Protein AF-A0AAW6QBZ3-F1 (afdb_monomer)

Organism: NCBI:txid67857

Nearest PDB structures (foldseek):
  4exr-assembly1_A-2  TM=5.411E-01  e=1.091E-09  Clostridioides difficile 630
  3cfi-assembly2_D  TM=6.235E-01  e=1.951E+00  Vibrio vulnificus
  6e8a-assembly1_A-3  TM=6.210E-01  e=1.649E+00  Salmonella enterica subsp. enterica serovar Typhimurium
  6e8a-assembly2_B-2  TM=5.620E-01  e=2.064E+00  Salmonella enterica subsp. enterica serovar Typhimurium
  2ret-assembly1_G  TM=5.567E-01  e=3.231E+00  Vibrio vulnificus

Secondary structure (DSSP, 8-state):
------------------S---HHHHH-HHHHHHHHT-SS-HHHHHHHHHHHSSSEEEEEEEEEETTEEEEEEEEEEEETTEEEEEEEEEETTT--EEEEEEE----HHHHHGGG--S-HHHHHHHHHHHH-PEEEEEEEEEETTEEEEEEEEEETTEEEEEEEETTT--EEEEEE--

Sequence (178 aa):
MSKSKKVLSVLLASAVLLGGASAYASSHPEKQAAFEQAAISAGQAVQTATGKVAGKATEVDFKFKNGSSYYKVDVLRDNQGNAEKHEVVVDAKTGEVLADNIETQSHKKDKASAEAKVSLEQAIDIAMQKTGGKVNAADLEAKKGALRYEV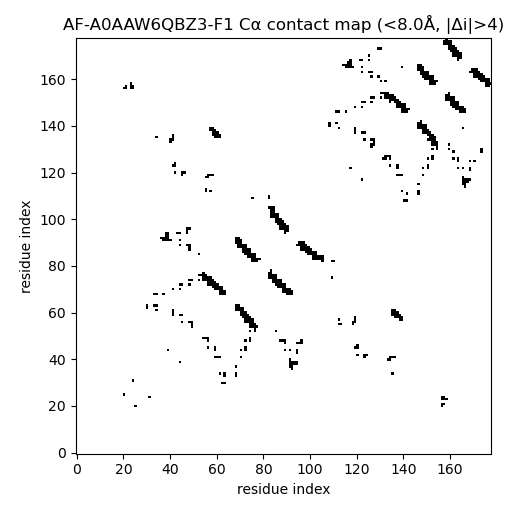ESIKDGKKYKTVVDAASGEVISSGVDY

Foldseek 3Di:
DDDDDDDDDDDDDDDDDDDDQDPLCVPCVLLVVVLVQQPDAQLLLLVLVCVVPVFAWFKWAWDDDPNFIWIWTWGWDDDPPQTWTWTWIAGRHPRDTPDTDIDRDDDPQSVCVVQFPAGQSLLLVLLCVVPVFGWRMKGWDQDPNFIWIWTWGDDPNWIKTWIAGRHPRDTPDIDTDD

Structure (mmCIF, N/CA/C/O backbone):
data_AF-A0AAW6QBZ3-F1
#
_entry.id   AF-A0AAW6QBZ3-F1
#
loop_
_atom_site.group_PDB
_atom_site.id
_atom_site.type_symbol
_atom_site.label_atom_id
_atom_site.label_alt_id
_atom_site.label_comp_id
_atom_site.label_asym_id
_atom_site.label_entity_id
_atom_site.label_seq_id
_atom_site.pdbx_PDB_ins_code
_atom_site.Cartn_x
_atom_site.Cartn_y
_atom_site.Cartn_z
_atom_site.occupancy
_atom_site.B_iso_or_equiv
_atom_site.auth_seq_id
_atom_site.auth_comp_id
_atom_site.auth_asym_id
_atom_site.auth_atom_id
_atom_site.pdbx_PDB_model_num
ATOM 1 N N . MET A 1 1 ? 0.595 32.059 50.978 1.00 37.50 1 MET A N 1
ATOM 2 C CA . MET A 1 1 ? -0.178 31.507 49.841 1.00 37.50 1 MET A CA 1
ATOM 3 C C . MET A 1 1 ? 0.455 30.192 49.416 1.00 37.50 1 MET A C 1
ATOM 5 O O . MET A 1 1 ? 1.543 30.209 48.868 1.00 37.50 1 MET A O 1
ATOM 9 N N . SER A 1 2 ? -0.191 29.066 49.715 1.00 31.94 2 SER A N 1
ATOM 10 C CA . SER A 1 2 ? 0.182 27.739 49.209 1.00 31.94 2 SER A CA 1
ATOM 11 C C . SER A 1 2 ? -1.019 27.226 48.422 1.00 31.94 2 SER A C 1
ATOM 13 O O . SER A 1 2 ? -2.113 27.145 48.979 1.00 31.94 2 SER A O 1
ATOM 15 N N . LYS A 1 3 ? -0.860 26.991 47.115 1.00 38.38 3 LYS A N 1
ATOM 16 C CA . LYS A 1 3 ? -1.918 26.417 46.275 1.00 38.38 3 LYS A CA 1
ATOM 17 C C . LYS A 1 3 ? -1.671 24.921 46.134 1.00 38.38 3 LYS A C 1
ATOM 19 O O . LYS A 1 3 ? -0.647 24.493 45.610 1.00 38.38 3 LYS A O 1
ATOM 24 N N . SER A 1 4 ? -2.628 24.145 46.622 1.00 34.38 4 SER A N 1
ATOM 25 C CA . SER A 1 4 ? -2.682 22.693 46.555 1.00 34.38 4 SER A CA 1
ATOM 26 C C . S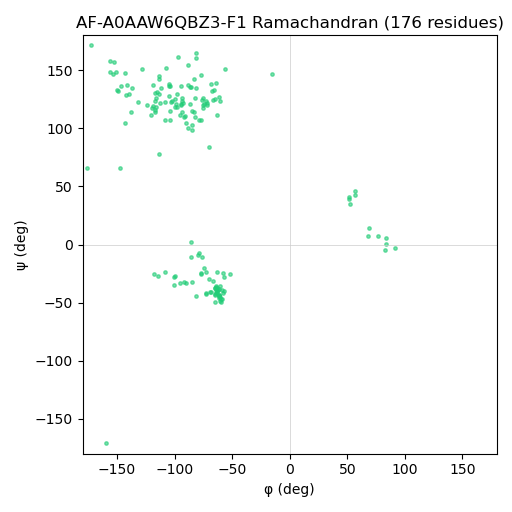ER A 1 4 ? -3.244 22.180 45.216 1.00 34.38 4 SER A C 1
ATOM 28 O O . SER A 1 4 ? -4.158 22.748 44.625 1.00 34.38 4 SER A O 1
ATOM 30 N N . LYS A 1 5 ? -2.616 21.076 44.794 1.00 40.94 5 LYS A N 1
ATOM 31 C CA . LYS A 1 5 ? -2.872 20.049 43.764 1.00 40.94 5 LYS A CA 1
ATOM 32 C C . LYS A 1 5 ? -4.275 19.937 43.140 1.00 40.94 5 LYS A C 1
ATOM 34 O O . LYS A 1 5 ? -5.277 19.932 43.847 1.00 40.94 5 LYS A O 1
ATOM 39 N N . LYS A 1 6 ? -4.297 19.559 41.852 1.00 33.91 6 LYS A N 1
ATOM 40 C CA . LYS A 1 6 ? -5.249 18.578 41.292 1.00 33.91 6 LYS A CA 1
ATOM 41 C C . LYS A 1 6 ? -4.500 17.640 40.338 1.00 33.91 6 LYS A C 1
ATOM 43 O O . LYS A 1 6 ? -3.987 18.084 39.320 1.00 33.91 6 LYS A O 1
ATOM 48 N N . VAL A 1 7 ? -4.404 16.363 40.706 1.00 39.38 7 VAL A N 1
ATOM 49 C CA . VAL A 1 7 ? -3.965 15.274 39.821 1.00 39.38 7 VAL A CA 1
ATOM 50 C C . VAL A 1 7 ? -5.244 14.677 39.244 1.00 39.38 7 VAL A C 1
ATOM 52 O O . VAL A 1 7 ? -6.122 14.282 40.010 1.00 39.38 7 VAL A O 1
ATOM 55 N N . LEU A 1 8 ? -5.390 14.694 37.921 1.00 35.28 8 LEU A N 1
ATOM 56 C CA . LEU A 1 8 ? -6.543 14.119 37.236 1.00 35.28 8 LEU A CA 1
ATOM 57 C C . LEU A 1 8 ? -6.243 12.639 36.966 1.00 35.28 8 LEU A C 1
ATOM 59 O O . LEU A 1 8 ? -5.494 12.307 36.053 1.00 35.28 8 LEU A O 1
ATOM 63 N N . SER A 1 9 ? -6.790 11.756 37.796 1.00 33.88 9 SER A N 1
ATOM 64 C CA . SER A 1 9 ? -6.774 10.313 37.555 1.00 33.88 9 SER A CA 1
ATOM 65 C C . SER A 1 9 ? -7.916 9.969 36.601 1.00 33.88 9 SER A C 1
ATOM 67 O O . SER A 1 9 ? -9.080 10.047 36.990 1.00 33.88 9 SER A O 1
ATOM 69 N N . VAL A 1 10 ? -7.606 9.597 35.359 1.00 41.19 10 VAL A N 1
ATOM 70 C CA . VAL A 1 10 ? -8.592 8.992 34.452 1.00 41.19 10 VAL A CA 1
ATOM 71 C C . VAL A 1 10 ? -8.537 7.481 34.654 1.00 41.19 10 VAL A C 1
ATOM 73 O O . VAL A 1 10 ? -7.599 6.818 34.225 1.00 41.19 10 VAL A O 1
ATOM 76 N N . LEU A 1 11 ? -9.537 6.946 35.352 1.00 39.41 11 LEU A N 1
ATOM 77 C CA . LEU A 1 11 ? -9.850 5.520 35.353 1.00 39.41 11 LEU A CA 1
ATOM 78 C C . LEU A 1 11 ? -10.609 5.214 34.056 1.00 39.41 11 LEU A C 1
ATOM 80 O O . LEU A 1 11 ? -11.773 5.586 33.928 1.00 39.41 11 LEU A O 1
ATOM 84 N N . LEU A 1 12 ? -9.968 4.546 33.099 1.00 44.38 12 LEU A N 1
ATOM 85 C CA . LEU A 1 12 ? -10.677 3.898 31.995 1.00 44.38 12 LEU A CA 1
ATOM 86 C C . LEU A 1 12 ? -11.117 2.511 32.466 1.00 44.38 12 LEU A C 1
ATOM 88 O O . LEU A 1 12 ? -10.330 1.569 32.497 1.00 44.38 12 LEU A O 1
ATOM 92 N N . ALA A 1 13 ? -12.380 2.409 32.871 1.00 44.25 13 ALA A N 1
ATOM 93 C CA . ALA A 1 13 ? -13.063 1.134 33.012 1.00 44.25 13 ALA A CA 1
ATOM 94 C C . ALA A 1 13 ? -13.752 0.817 31.679 1.00 44.25 13 ALA A C 1
ATOM 96 O O . ALA A 1 13 ? -14.735 1.463 31.326 1.00 44.25 13 ALA A O 1
ATOM 97 N N . SER A 1 14 ? -13.254 -0.188 30.962 1.00 39.66 14 SER A N 1
ATOM 98 C CA . SER A 1 14 ? -13.950 -0.769 29.812 1.00 39.66 14 SER A CA 1
ATOM 99 C C . SER A 1 14 ? -14.190 -2.243 30.102 1.00 39.66 14 SER A C 1
ATOM 101 O O . SER A 1 14 ? -13.250 -3.029 30.204 1.00 39.66 14 SER A O 1
ATOM 103 N N . ALA A 1 15 ? -15.458 -2.594 30.294 1.00 49.00 15 ALA A N 1
ATOM 104 C CA . ALA A 1 15 ? -15.914 -3.955 30.519 1.00 49.00 15 ALA A CA 1
ATOM 105 C C . ALA A 1 15 ? -15.648 -4.848 29.294 1.00 49.00 15 ALA A C 1
ATOM 107 O O . ALA A 1 15 ? -15.866 -4.444 28.153 1.00 49.00 15 ALA A O 1
ATOM 108 N N . VAL A 1 16 ? -15.211 -6.081 29.553 1.00 49.41 16 VAL A N 1
ATOM 109 C CA . VAL A 1 16 ? -15.092 -7.159 28.564 1.00 49.41 16 VAL A CA 1
ATOM 110 C C . VAL A 1 16 ? -16.489 -7.700 28.254 1.00 49.41 16 VAL A C 1
ATOM 112 O O . VAL A 1 16 ? -17.193 -8.126 29.168 1.00 49.41 16 VAL A O 1
ATOM 115 N N . LEU A 1 17 ? -16.871 -7.747 26.976 1.00 43.00 17 LEU A N 1
ATOM 116 C CA . LEU A 1 17 ? -17.981 -8.579 26.506 1.00 43.00 17 LEU A CA 1
ATOM 117 C C . LEU A 1 17 ? -17.438 -9.698 25.611 1.00 43.00 17 LEU A C 1
ATOM 119 O O . LEU A 1 17 ? -16.756 -9.464 24.616 1.00 43.00 17 LEU A O 1
ATOM 123 N N . LEU A 1 18 ? -17.726 -10.929 26.035 1.00 48.19 18 LEU A N 1
ATOM 124 C CA . LEU 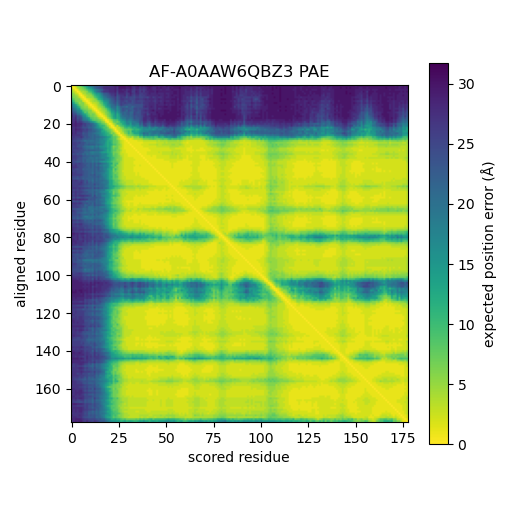A 1 18 ? -17.355 -12.195 25.413 1.00 48.19 18 LEU A CA 1
ATOM 125 C C . LEU A 1 18 ? -18.152 -12.424 24.122 1.00 48.19 18 LEU A C 1
ATOM 127 O O . LEU A 1 18 ? -19.376 -12.510 24.146 1.00 48.19 18 LEU A O 1
ATOM 131 N N . GLY A 1 19 ? -17.429 -12.582 23.015 1.00 41.69 19 GLY A N 1
ATOM 132 C CA . GLY A 1 19 ? -17.972 -12.939 21.706 1.00 41.69 19 GLY A CA 1
ATOM 133 C C . GLY A 1 19 ? -16.853 -13.135 20.688 1.00 41.69 19 GLY A C 1
ATOM 134 O O . GLY A 1 19 ? -16.710 -12.338 19.775 1.00 41.69 19 GLY A O 1
ATOM 135 N N . GLY A 1 20 ? -16.012 -14.157 20.888 1.00 44.38 20 GLY A N 1
ATOM 136 C CA . GLY A 1 20 ? -15.045 -14.624 19.886 1.00 44.38 20 GLY A CA 1
ATOM 137 C C . GLY A 1 20 ? -14.060 -13.575 19.362 1.00 44.38 20 GLY A C 1
ATOM 138 O O . GLY A 1 20 ? -13.845 -13.508 18.154 1.00 44.38 20 GLY A O 1
ATOM 139 N N . ALA A 1 21 ? -13.451 -12.769 20.236 1.00 45.59 21 ALA A N 1
ATOM 140 C CA . ALA A 1 21 ? -12.312 -11.950 19.836 1.00 45.59 21 ALA A CA 1
ATOM 141 C C . ALA A 1 21 ? -11.176 -12.894 19.412 1.00 45.59 21 ALA A C 1
ATOM 143 O O . ALA A 1 21 ? -10.647 -13.651 20.227 1.00 45.59 21 ALA A O 1
ATOM 144 N N . SER A 1 22 ? -10.856 -12.910 18.118 1.00 54.31 22 SER A N 1
ATOM 145 C CA . SER A 1 22 ? -9.691 -13.635 17.615 1.00 54.31 22 SER A CA 1
ATOM 146 C C . SER A 1 22 ? -8.435 -13.128 18.349 1.00 54.31 22 SER A C 1
ATOM 148 O O . SER A 1 22 ? -8.389 -11.967 18.768 1.00 54.31 22 SER A O 1
ATOM 150 N N . ALA A 1 23 ? -7.407 -13.969 18.504 1.00 54.91 23 ALA A N 1
ATOM 151 C CA . ALA A 1 23 ? -6.163 -13.610 19.202 1.00 54.91 23 ALA A CA 1
ATOM 152 C C . ALA A 1 23 ? -5.522 -12.300 18.683 1.00 54.91 23 ALA A C 1
ATOM 154 O O . ALA A 1 23 ? -4.843 -11.588 19.429 1.00 54.91 23 ALA A O 1
ATOM 155 N N . TYR A 1 24 ? -5.803 -11.948 17.424 1.00 52.53 24 TYR A N 1
ATOM 156 C CA . TYR A 1 24 ? -5.396 -10.698 16.796 1.00 52.53 24 TYR A CA 1
ATOM 157 C C . TYR A 1 24 ? -5.966 -9.466 17.520 1.00 52.53 24 TYR A C 1
ATOM 159 O O . TYR A 1 24 ? -5.201 -8.575 17.899 1.00 52.53 24 TYR A O 1
ATOM 167 N N . ALA A 1 25 ? -7.273 -9.457 17.808 1.00 54.00 25 ALA A N 1
ATOM 168 C CA . ALA A 1 25 ? -7.960 -8.327 18.437 1.00 54.00 25 ALA A CA 1
ATOM 169 C C . ALA A 1 25 ? -7.505 -8.063 19.881 1.00 54.00 25 ALA A C 1
ATOM 171 O O . ALA A 1 25 ? -7.449 -6.920 20.331 1.00 54.00 25 ALA A O 1
ATOM 172 N N . SER A 1 26 ? -7.119 -9.113 20.606 1.00 57.62 26 SER A N 1
ATOM 173 C CA . SER A 1 26 ? -6.650 -9.005 21.991 1.00 57.62 26 SER A CA 1
ATOM 174 C C . SER A 1 26 ? -5.236 -8.433 22.143 1.00 57.62 26 SER A C 1
ATOM 176 O O . SER A 1 26 ? -4.895 -7.964 23.225 1.00 57.62 26 SER A O 1
ATOM 178 N N . SER A 1 27 ? -4.403 -8.469 21.097 1.00 64.56 27 SER A N 1
ATOM 179 C CA . SER A 1 27 ? -2.984 -8.099 21.220 1.00 64.56 27 SER A CA 1
ATOM 180 C C . SER A 1 27 ? -2.716 -6.594 21.084 1.00 64.56 27 SER A C 1
ATOM 182 O O . SER A 1 27 ? -1.804 -6.085 21.728 1.00 64.56 27 SER A O 1
ATOM 184 N N . HIS A 1 28 ? -3.502 -5.874 20.271 1.00 72.06 28 HIS A N 1
ATOM 185 C CA . HIS A 1 28 ? -3.298 -4.446 19.978 1.00 72.06 28 HIS A CA 1
ATOM 186 C C . HIS A 1 28 ? -4.632 -3.701 19.745 1.00 72.06 28 HIS A C 1
ATOM 188 O O . HIS A 1 28 ? -4.883 -3.212 18.637 1.00 72.06 28 HIS A O 1
ATOM 194 N N . PRO A 1 29 ? -5.495 -3.577 20.772 1.00 81.56 29 PRO A N 1
ATOM 195 C CA . PRO A 1 29 ? -6.849 -3.035 20.620 1.00 81.56 29 PRO A CA 1
ATOM 196 C C . PRO A 1 29 ? -6.873 -1.588 20.102 1.00 81.56 29 PRO A C 1
ATOM 198 O O . PRO A 1 29 ? -7.723 -1.239 19.287 1.00 81.56 29 PRO A O 1
ATOM 201 N N . GLU A 1 30 ? -5.910 -0.749 20.498 1.00 87.69 30 GLU A N 1
ATOM 202 C CA . GLU A 1 30 ? -5.841 0.642 20.026 1.00 87.69 30 GLU A CA 1
ATOM 203 C C . GLU A 1 30 ? -5.462 0.747 18.542 1.00 87.69 30 GLU A C 1
ATOM 205 O O . GLU A 1 30 ? -6.062 1.534 17.812 1.00 87.69 30 GLU A O 1
ATOM 210 N N . LYS A 1 31 ? -4.508 -0.073 18.068 1.00 89.56 31 LYS A N 1
ATOM 211 C CA . LYS A 1 31 ? -4.132 -0.110 16.643 1.00 89.56 31 LYS A CA 1
ATOM 212 C C . LYS A 1 31 ? -5.317 -0.563 15.795 1.00 89.56 31 LYS A C 1
ATOM 214 O O . LYS A 1 31 ? -5.543 0.004 14.729 1.00 89.56 31 LYS A O 1
ATOM 219 N N . GLN A 1 32 ? -6.067 -1.561 16.262 1.00 88.25 32 GLN A N 1
ATOM 220 C CA . GLN A 1 32 ? -7.254 -2.031 15.557 1.00 88.25 32 GLN A CA 1
ATOM 221 C C . GLN A 1 32 ? -8.337 -0.949 15.498 1.00 88.25 32 GLN A C 1
ATOM 223 O O . GLN A 1 32 ? -8.812 -0.642 14.408 1.00 88.25 32 GLN A O 1
ATOM 228 N N . ALA A 1 33 ? -8.672 -0.321 16.628 1.00 91.44 33 ALA A N 1
ATOM 229 C CA . ALA A 1 33 ? -9.648 0.766 16.656 1.00 91.44 33 ALA A CA 1
ATOM 230 C C . ALA A 1 33 ? -9.232 1.929 15.737 1.00 91.44 33 ALA A C 1
ATOM 232 O O . ALA A 1 33 ? -10.050 2.458 14.987 1.00 91.44 33 ALA A O 1
ATOM 233 N N . ALA A 1 34 ? -7.946 2.292 15.731 1.00 94.19 34 ALA A N 1
ATOM 234 C CA . ALA A 1 34 ? -7.420 3.317 14.835 1.00 94.19 34 ALA A CA 1
ATOM 235 C C . ALA A 1 34 ? -7.509 2.915 13.353 1.00 94.19 34 ALA A C 1
ATOM 237 O O . ALA A 1 34 ? -7.795 3.757 12.505 1.00 94.19 34 ALA A O 1
ATOM 238 N N . PHE A 1 35 ? -7.284 1.640 13.026 1.00 95.06 35 PHE A N 1
ATOM 239 C CA . PHE A 1 35 ? -7.416 1.132 11.661 1.00 95.06 35 PHE A CA 1
ATOM 240 C C . PHE A 1 35 ? -8.871 1.130 11.179 1.00 95.06 35 PHE A C 1
ATOM 242 O O . PHE A 1 35 ? -9.155 1.514 10.041 1.00 95.06 35 PHE A O 1
ATOM 249 N N . GLU A 1 36 ? -9.807 0.752 12.049 1.00 92.94 36 GLU A N 1
ATOM 250 C CA . GLU A 1 36 ? -11.246 0.828 11.780 1.00 92.94 36 GLU A CA 1
ATOM 251 C C . GLU A 1 36 ? -11.690 2.279 11.540 1.00 92.94 36 GLU A C 1
ATOM 253 O O . GLU A 1 36 ? -12.467 2.537 10.623 1.00 92.94 36 GLU A O 1
ATOM 258 N N . GLN A 1 37 ? -11.122 3.234 12.284 1.00 94.62 37 GLN A N 1
ATOM 259 C CA . GLN A 1 37 ? -11.385 4.671 12.141 1.00 94.62 37 GLN A CA 1
ATOM 260 C C . GLN A 1 37 ? -10.630 5.356 10.988 1.00 94.62 37 GLN A C 1
ATOM 262 O O . GLN A 1 37 ? -10.908 6.522 10.707 1.00 94.62 37 GLN A O 1
ATOM 267 N N . ALA A 1 38 ? -9.676 4.689 10.329 1.00 96.94 38 ALA A N 1
ATOM 268 C CA . ALA A 1 38 ? -8.944 5.286 9.212 1.00 96.94 38 ALA A CA 1
ATOM 269 C C . ALA A 1 38 ? -9.910 5.652 8.073 1.00 96.94 38 ALA A C 1
ATOM 271 O O . ALA A 1 38 ? -10.621 4.782 7.560 1.00 96.94 38 ALA A O 1
ATOM 272 N N . ALA A 1 39 ? -9.909 6.926 7.682 1.00 97.88 39 ALA A N 1
ATOM 273 C CA . ALA A 1 39 ? -10.822 7.493 6.694 1.00 97.88 39 ALA A CA 1
ATOM 274 C C . ALA A 1 39 ? -10.435 7.137 5.254 1.00 97.88 39 ALA A C 1
ATOM 276 O O . ALA A 1 39 ? -11.300 7.116 4.382 1.00 97.88 39 ALA A O 1
ATOM 277 N N . ILE A 1 40 ? -9.155 6.835 5.013 1.00 98.38 40 ILE A N 1
ATOM 278 C CA . ILE A 1 40 ? -8.666 6.376 3.711 1.00 98.38 40 ILE A CA 1
ATOM 279 C C . ILE A 1 40 ? -8.318 4.883 3.735 1.00 98.38 40 ILE A C 1
ATOM 281 O O . ILE A 1 40 ? -7.929 4.313 4.766 1.00 98.38 40 ILE A O 1
ATOM 285 N N . SER A 1 41 ? -8.429 4.244 2.574 1.00 98.38 41 SER A N 1
ATOM 286 C CA . SER A 1 41 ? -7.962 2.880 2.332 1.00 98.38 41 SER A CA 1
ATOM 287 C C . SER A 1 41 ? -6.457 2.828 2.038 1.00 98.38 41 SER A C 1
ATOM 289 O O . SER A 1 41 ? -5.839 3.836 1.690 1.00 98.38 41 SER A O 1
ATOM 291 N N . ALA A 1 42 ? -5.871 1.630 2.118 1.00 98.62 42 ALA A N 1
ATOM 292 C CA . ALA A 1 42 ? -4.497 1.398 1.675 1.00 98.62 42 ALA A CA 1
ATOM 293 C C . ALA A 1 42 ? -4.304 1.741 0.184 1.00 98.62 42 ALA A C 1
ATOM 295 O O . ALA A 1 42 ? -3.303 2.353 -0.168 1.00 98.62 42 ALA A O 1
ATOM 296 N N . GLY A 1 43 ? -5.281 1.424 -0.677 1.00 98.56 43 GLY A N 1
ATOM 297 C CA . GLY A 1 43 ? -5.247 1.789 -2.099 1.00 98.56 43 GLY A CA 1
ATOM 298 C C . GLY A 1 43 ? -5.206 3.306 -2.315 1.00 98.56 43 GLY A C 1
ATOM 299 O O . GLY A 1 43 ? -4.356 3.798 -3.047 1.00 98.56 43 GLY A O 1
ATOM 300 N N . GLN A 1 44 ? -6.028 4.069 -1.583 1.00 98.69 44 GLN A N 1
ATOM 301 C CA . GLN A 1 44 ? -5.992 5.538 -1.626 1.00 98.69 44 GLN A CA 1
ATOM 302 C C . GLN A 1 44 ? -4.649 6.099 -1.139 1.00 98.69 44 GLN A C 1
ATOM 304 O O . GLN A 1 44 ? -4.130 7.043 -1.729 1.00 98.69 44 GLN A O 1
ATOM 309 N N . ALA A 1 45 ? -4.053 5.512 -0.097 1.00 98.81 45 ALA A N 1
ATOM 310 C CA . ALA A 1 45 ? -2.722 5.909 0.357 1.00 98.81 45 ALA A CA 1
ATOM 311 C C . ALA A 1 45 ? -1.644 5.631 -0.706 1.00 98.81 45 ALA A C 1
ATOM 313 O O . ALA A 1 45 ? -0.793 6.488 -0.948 1.00 98.81 45 ALA A O 1
ATOM 314 N N . VAL A 1 46 ? -1.706 4.474 -1.379 1.00 98.75 46 VAL A N 1
ATOM 315 C CA . VAL A 1 46 ? -0.819 4.122 -2.502 1.00 98.75 46 VAL A CA 1
ATOM 316 C C . VAL A 1 46 ? -0.980 5.106 -3.662 1.00 98.75 46 VAL A C 1
ATOM 318 O O . VAL A 1 46 ? 0.021 5.582 -4.203 1.00 98.75 46 VAL A O 1
ATOM 321 N N . GLN A 1 47 ? -2.214 5.469 -4.010 1.00 98.56 47 GLN A N 1
ATOM 322 C CA . GLN A 1 47 ? -2.502 6.468 -5.037 1.00 98.56 47 GLN A CA 1
ATOM 323 C C . GLN A 1 47 ? -1.919 7.845 -4.672 1.00 98.56 47 GLN A C 1
ATOM 325 O O . GLN A 1 47 ? -1.250 8.472 -5.492 1.00 98.56 47 GLN A O 1
ATOM 330 N N . THR A 1 48 ? -2.107 8.310 -3.432 1.00 98.69 48 THR A N 1
ATOM 331 C CA . THR A 1 48 ? -1.507 9.565 -2.949 1.00 98.69 48 THR A CA 1
ATOM 332 C C . THR A 1 48 ? 0.021 9.525 -3.027 1.00 98.69 48 THR A C 1
ATOM 334 O O . THR A 1 48 ? 0.643 10.464 -3.529 1.00 98.69 48 THR A O 1
ATOM 337 N N . ALA A 1 49 ? 0.641 8.440 -2.558 1.00 98.44 49 ALA A N 1
ATOM 338 C CA . ALA A 1 49 ? 2.093 8.299 -2.535 1.00 98.44 49 ALA A CA 1
ATOM 339 C C . ALA A 1 49 ? 2.703 8.269 -3.943 1.00 98.44 49 ALA A C 1
ATOM 341 O O . ALA A 1 49 ? 3.686 8.960 -4.203 1.00 98.44 49 ALA A O 1
ATOM 342 N N . THR A 1 50 ? 2.090 7.539 -4.876 1.00 97.38 50 THR A N 1
ATOM 343 C CA . THR A 1 50 ? 2.534 7.484 -6.281 1.00 97.38 50 THR A CA 1
ATOM 344 C C . THR A 1 50 ? 2.222 8.764 -7.063 1.00 97.38 50 THR A C 1
ATOM 346 O O . THR A 1 50 ? 2.924 9.093 -8.017 1.00 97.38 50 THR A O 1
ATOM 349 N N . GLY A 1 51 ? 1.228 9.549 -6.635 1.00 97.38 51 GLY A N 1
ATOM 350 C CA . GLY A 1 51 ? 1.021 10.913 -7.130 1.00 97.38 51 GLY A CA 1
ATOM 351 C C . GLY A 1 51 ? 2.100 11.896 -6.655 1.00 97.38 51 GLY A C 1
ATOM 352 O O . GLY A 1 51 ? 2.421 12.852 -7.361 1.00 97.38 51 GLY A O 1
ATOM 353 N N . LYS A 1 52 ? 2.684 11.656 -5.474 1.00 97.50 52 LYS A N 1
ATOM 354 C CA . LYS A 1 52 ? 3.781 12.452 -4.902 1.00 97.50 52 LYS A CA 1
ATOM 355 C C . LYS A 1 52 ? 5.146 12.065 -5.479 1.00 97.50 52 LYS A C 1
ATOM 357 O O . LYS A 1 52 ? 5.941 12.949 -5.801 1.00 97.50 52 LYS A O 1
ATOM 362 N N . VAL A 1 53 ? 5.412 10.767 -5.596 1.00 95.69 53 VAL A N 1
ATOM 363 C CA . VAL A 1 53 ? 6.662 10.198 -6.106 1.00 95.69 53 VAL A CA 1
ATOM 364 C C . VAL A 1 53 ? 6.354 9.410 -7.372 1.00 95.69 53 VAL A C 1
ATOM 366 O O . VAL A 1 53 ? 5.695 8.377 -7.320 1.00 95.69 53 VAL A O 1
ATOM 369 N N . ALA A 1 54 ? 6.870 9.873 -8.513 1.00 93.06 54 ALA A N 1
ATOM 370 C CA . ALA A 1 54 ? 6.715 9.192 -9.796 1.00 93.06 54 ALA A CA 1
ATOM 371 C C . ALA A 1 54 ? 7.529 7.883 -9.827 1.00 93.06 54 ALA A C 1
ATOM 373 O O . ALA A 1 54 ? 8.668 7.850 -10.294 1.00 93.06 54 ALA A O 1
ATOM 374 N N . GLY A 1 55 ? 6.941 6.812 -9.301 1.00 92.19 55 GLY A N 1
ATOM 375 C CA . GLY A 1 55 ? 7.558 5.497 -9.170 1.00 92.19 55 GLY A CA 1
ATOM 376 C C . GLY A 1 55 ? 6.524 4.387 -8.996 1.00 92.19 55 GLY A C 1
ATOM 377 O O . GLY A 1 55 ? 5.321 4.596 -9.155 1.00 92.19 55 GLY A O 1
ATOM 378 N N . LYS A 1 56 ? 6.998 3.180 -8.686 1.00 93.44 56 LYS A N 1
ATOM 379 C CA . LYS A 1 56 ? 6.157 2.006 -8.429 1.00 93.44 56 LYS A CA 1
ATOM 380 C C . LYS A 1 56 ? 6.069 1.760 -6.929 1.00 93.44 56 LYS A C 1
ATOM 382 O O . LYS A 1 56 ? 7.096 1.573 -6.289 1.00 93.44 56 LYS A O 1
ATOM 387 N N . ALA A 1 57 ? 4.859 1.718 -6.379 1.00 96.25 57 ALA A N 1
ATOM 388 C CA . ALA A 1 57 ? 4.677 1.297 -4.995 1.00 96.25 57 ALA A CA 1
ATOM 389 C C . ALA A 1 57 ? 5.006 -0.198 -4.837 1.00 96.25 57 ALA A C 1
ATOM 391 O O . ALA A 1 57 ? 4.540 -1.025 -5.628 1.00 96.25 57 ALA A O 1
ATOM 392 N N . THR A 1 58 ? 5.803 -0.531 -3.827 1.00 95.81 58 THR A N 1
ATOM 393 C CA . THR A 1 58 ? 6.233 -1.903 -3.516 1.00 95.81 58 THR A CA 1
ATOM 394 C C . THR A 1 58 ? 5.691 -2.399 -2.185 1.00 95.81 58 THR A C 1
ATOM 396 O O . THR A 1 58 ? 5.479 -3.599 -2.052 1.00 95.81 58 THR A O 1
ATOM 399 N N . GLU A 1 59 ? 5.417 -1.496 -1.244 1.00 97.62 59 GLU A N 1
ATOM 400 C CA . GLU A 1 59 ? 4.855 -1.824 0.066 1.00 97.62 59 GLU A CA 1
ATOM 401 C C . GLU A 1 59 ? 3.860 -0.744 0.506 1.00 97.62 59 GLU A C 1
ATOM 403 O O . GLU A 1 59 ? 4.029 0.436 0.196 1.00 97.62 59 GLU A O 1
ATOM 408 N N . VAL A 1 60 ? 2.830 -1.143 1.247 1.00 98.62 60 VAL A N 1
ATOM 409 C CA . VAL A 1 60 ? 2.026 -0.257 2.090 1.00 98.62 60 VAL A CA 1
ATOM 410 C C . VAL A 1 60 ? 1.769 -0.936 3.430 1.00 98.62 60 VAL A C 1
ATOM 412 O O . VAL A 1 60 ? 1.379 -2.098 3.456 1.00 98.62 60 VAL A O 1
ATOM 415 N N . ASP A 1 61 ? 1.931 -0.218 4.542 1.00 98.44 61 ASP A N 1
ATOM 416 C CA . ASP A 1 61 ? 1.610 -0.722 5.884 1.00 98.44 61 ASP A CA 1
ATOM 417 C C . ASP A 1 61 ? 0.939 0.353 6.747 1.00 98.44 61 ASP A C 1
ATOM 419 O O . ASP A 1 61 ? 1.427 1.480 6.892 1.00 98.44 61 ASP A O 1
ATOM 423 N N . PHE A 1 62 ? -0.186 -0.011 7.358 1.00 98.31 62 PHE A N 1
ATOM 424 C CA . PHE A 1 62 ? -0.859 0.794 8.361 1.00 98.31 62 PHE A CA 1
ATOM 425 C C . PHE A 1 62 ? -0.110 0.764 9.700 1.00 98.31 62 PHE A C 1
ATOM 427 O O . PHE A 1 62 ? 0.021 -0.261 10.389 1.00 98.31 62 PHE A O 1
ATOM 434 N N . LYS A 1 63 ? 0.285 1.950 10.155 1.00 97.38 63 LYS A N 1
ATOM 435 C CA . LYS A 1 63 ? 0.945 2.166 11.438 1.00 97.38 63 LYS A CA 1
ATOM 436 C C . LYS A 1 63 ? 0.049 2.973 12.375 1.00 97.38 63 LYS A C 1
ATOM 438 O O . LYS A 1 63 ? -0.645 3.906 11.980 1.00 97.38 63 LYS A O 1
ATOM 443 N N . PHE A 1 64 ? 0.136 2.637 13.658 1.00 95.25 64 PHE A N 1
ATOM 444 C CA . PHE A 1 64 ? -0.432 3.421 14.747 1.00 95.25 64 PHE A CA 1
ATOM 445 C C . PHE A 1 64 ? 0.629 3.582 15.830 1.00 95.25 64 PHE A C 1
ATOM 447 O O . PHE A 1 64 ? 1.175 2.589 16.314 1.00 95.25 64 PHE A O 1
ATOM 454 N N . LYS A 1 65 ? 0.962 4.824 16.176 1.00 91.69 65 LYS A N 1
ATOM 455 C CA . LYS A 1 65 ? 1.976 5.136 17.189 1.00 91.69 65 LYS A CA 1
ATOM 456 C C . LYS A 1 65 ? 1.627 6.448 17.875 1.00 91.69 65 LYS A C 1
ATOM 458 O O . LYS A 1 65 ? 1.345 7.434 17.204 1.00 91.69 65 LYS A O 1
ATOM 463 N N . ASN A 1 66 ? 1.692 6.465 19.206 1.00 90.94 66 ASN A N 1
ATOM 464 C CA . ASN A 1 66 ? 1.466 7.655 20.036 1.00 90.94 66 ASN A CA 1
ATOM 465 C C . ASN A 1 66 ? 0.142 8.388 19.723 1.00 90.94 66 ASN A C 1
ATOM 467 O O . ASN A 1 66 ? 0.109 9.614 19.698 1.00 90.94 66 ASN A O 1
ATOM 471 N N . GLY A 1 67 ? -0.940 7.648 19.448 1.00 91.31 67 GLY A N 1
ATOM 472 C CA . GLY A 1 67 ? -2.255 8.225 19.134 1.00 91.31 67 GLY A CA 1
ATOM 473 C C . GLY A 1 67 ? -2.455 8.664 17.676 1.00 91.31 67 GLY A C 1
ATOM 474 O O . GLY A 1 67 ? -3.571 9.035 17.306 1.00 91.31 67 GLY A O 1
ATOM 475 N N . SER A 1 68 ? -1.421 8.583 16.836 1.00 94.50 68 SER A N 1
ATOM 476 C CA . SER A 1 68 ? -1.484 8.938 15.415 1.00 94.50 68 SER A CA 1
ATOM 477 C C . SER A 1 68 ? -1.503 7.698 14.524 1.00 94.50 68 SER A C 1
ATOM 479 O O . SER A 1 68 ? -0.748 6.749 14.747 1.00 94.50 68 SER A O 1
ATOM 481 N N . SER A 1 69 ? -2.351 7.728 13.495 1.00 97.38 69 SER A N 1
ATOM 482 C CA . SER A 1 69 ? -2.529 6.671 12.493 1.00 97.38 69 SER A CA 1
ATOM 483 C C . SER A 1 69 ? -2.114 7.162 11.111 1.00 97.38 69 SER A C 1
ATOM 485 O O . SER A 1 69 ? -2.578 8.215 10.677 1.00 97.38 69 SER A O 1
ATOM 487 N N . TYR A 1 70 ? -1.297 6.391 10.406 1.00 98.62 70 TYR A N 1
ATOM 488 C CA . TYR A 1 70 ? -0.802 6.732 9.073 1.00 98.62 70 TYR A CA 1
ATOM 489 C C . TYR A 1 70 ? -0.493 5.464 8.277 1.00 98.62 70 TYR A C 1
ATOM 491 O O . TYR A 1 70 ? -0.239 4.406 8.854 1.00 98.62 70 TYR A O 1
ATOM 499 N N . TYR A 1 71 ? -0.492 5.575 6.955 1.00 98.75 71 TYR A N 1
ATOM 500 C CA . TYR A 1 71 ? 0.079 4.569 6.068 1.00 98.75 71 TYR A CA 1
ATOM 501 C C . TYR A 1 71 ? 1.517 4.957 5.741 1.00 98.75 71 TYR A C 1
ATOM 503 O O . TYR A 1 71 ? 1.802 6.122 5.465 1.00 98.75 71 TYR A O 1
ATOM 511 N N . LYS A 1 72 ? 2.424 3.986 5.779 1.00 98.56 72 LYS A N 1
ATOM 512 C CA . LYS A 1 72 ? 3.738 4.098 5.142 1.00 98.56 72 LYS A CA 1
ATOM 513 C C . LYS A 1 72 ? 3.660 3.410 3.794 1.00 98.56 72 LYS A C 1
ATOM 515 O O . LYS A 1 72 ? 3.180 2.282 3.752 1.00 98.56 72 LYS A O 1
ATOM 520 N N . VAL A 1 73 ? 4.086 4.081 2.734 1.00 98.50 73 VAL A N 1
ATOM 521 C CA . VAL A 1 73 ? 4.110 3.537 1.376 1.00 98.50 73 VAL A CA 1
ATOM 522 C C . VAL A 1 73 ? 5.526 3.636 0.841 1.00 98.50 73 VAL A C 1
ATOM 524 O O . VAL A 1 73 ? 6.043 4.742 0.694 1.00 98.50 73 VAL A O 1
ATOM 527 N N . ASP A 1 74 ? 6.119 2.498 0.502 1.00 96.50 74 ASP A N 1
ATOM 528 C CA . ASP A 1 74 ? 7.408 2.477 -0.180 1.00 96.50 74 ASP A CA 1
ATOM 529 C C . ASP A 1 74 ? 7.176 2.588 -1.685 1.00 96.50 74 ASP A C 1
ATOM 531 O O . ASP A 1 74 ? 6.487 1.761 -2.289 1.00 96.50 74 ASP A O 1
ATOM 535 N N . VAL A 1 75 ? 7.752 3.623 -2.294 1.00 95.44 75 VAL A N 1
ATOM 536 C CA . VAL A 1 75 ? 7.688 3.901 -3.728 1.00 95.44 75 VAL A CA 1
ATOM 537 C C . VAL A 1 75 ? 9.089 3.830 -4.308 1.00 95.44 75 VAL A C 1
ATOM 539 O O . VAL A 1 75 ? 9.952 4.649 -3.995 1.00 95.44 75 VAL A O 1
ATOM 542 N N . LEU A 1 76 ? 9.312 2.868 -5.197 1.00 91.94 76 LEU A N 1
ATOM 543 C CA . LEU A 1 76 ? 10.564 2.743 -5.917 1.00 91.94 76 LEU A CA 1
ATOM 544 C C . LEU A 1 76 ? 10.556 3.634 -7.157 1.00 91.94 76 LEU A C 1
ATOM 546 O O . LEU A 1 76 ? 9.788 3.422 -8.102 1.00 91.94 76 LEU A O 1
ATOM 550 N N . ARG A 1 77 ? 11.438 4.625 -7.160 1.00 90.12 77 ARG A N 1
ATOM 551 C CA . ARG A 1 77 ? 11.692 5.507 -8.290 1.00 90.12 77 ARG A CA 1
ATOM 552 C C . ARG A 1 77 ? 12.945 5.041 -9.015 1.00 90.12 77 ARG A C 1
ATOM 554 O O . ARG A 1 77 ? 14.009 4.925 -8.415 1.00 90.12 77 ARG A O 1
ATOM 561 N N . ASP A 1 78 ? 12.835 4.802 -10.315 1.00 83.88 78 ASP A N 1
ATOM 562 C CA . ASP A 1 78 ? 14.025 4.592 -11.136 1.00 83.88 78 ASP A CA 1
ATOM 563 C C . ASP A 1 78 ? 14.720 5.937 -11.382 1.00 83.88 78 ASP A C 1
ATOM 565 O O . ASP A 1 78 ? 14.129 6.862 -11.948 1.00 83.88 78 ASP A O 1
ATOM 569 N N . ASN A 1 79 ? 15.971 6.046 -10.941 1.00 81.69 79 ASN A N 1
ATOM 570 C CA . ASN A 1 79 ? 16.841 7.181 -11.202 1.00 81.69 79 ASN A CA 1
ATOM 571 C C . ASN A 1 79 ? 18.012 6.730 -12.086 1.00 81.69 79 ASN A C 1
ATOM 573 O O . ASN A 1 79 ? 19.129 6.491 -11.623 1.00 81.69 79 ASN A O 1
ATOM 577 N N . GLN A 1 80 ? 17.734 6.581 -13.385 1.00 77.88 80 GLN A N 1
ATOM 578 C CA . GLN A 1 80 ? 18.740 6.298 -14.418 1.00 77.88 80 GLN A CA 1
ATOM 579 C C . GLN A 1 80 ? 19.559 5.023 -14.132 1.00 77.88 80 GLN A C 1
ATOM 581 O O . GLN A 1 80 ? 20.778 5.000 -14.309 1.00 77.88 80 GLN A O 1
ATOM 586 N N . GLY A 1 81 ? 18.893 3.955 -13.680 1.00 71.12 81 GLY A N 1
ATOM 587 C CA . GLY A 1 81 ? 19.536 2.682 -13.341 1.00 71.12 81 GLY A CA 1
ATOM 588 C C . GLY A 1 81 ? 19.971 2.561 -11.878 1.00 71.12 81 GLY A C 1
ATOM 589 O O . GLY A 1 81 ? 20.428 1.489 -11.473 1.00 71.12 81 GLY A O 1
ATOM 590 N N . ASN A 1 82 ? 19.783 3.613 -11.076 1.00 77.81 82 ASN A N 1
ATOM 591 C CA . ASN A 1 82 ? 19.866 3.565 -9.620 1.00 77.81 82 ASN A CA 1
ATOM 592 C C . ASN A 1 82 ? 18.454 3.694 -9.051 1.00 77.81 82 ASN A C 1
ATOM 594 O O . ASN A 1 82 ? 17.851 4.759 -9.102 1.00 77.81 82 ASN A O 1
ATOM 598 N N . ALA A 1 83 ? 17.901 2.600 -8.539 1.00 82.88 83 ALA A N 1
ATOM 599 C CA . ALA A 1 83 ? 16.578 2.644 -7.939 1.00 82.88 83 ALA A CA 1
ATOM 600 C C . ALA A 1 83 ? 16.655 3.295 -6.546 1.00 82.88 83 ALA A C 1
ATOM 602 O O . ALA A 1 83 ? 17.420 2.842 -5.692 1.00 82.88 83 ALA A O 1
ATOM 603 N N . GLU A 1 84 ? 15.866 4.348 -6.336 1.00 88.25 84 GLU A N 1
ATOM 604 C CA . GLU A 1 84 ? 15.721 5.072 -5.071 1.00 88.25 84 GLU A CA 1
ATOM 605 C C . GLU A 1 84 ? 14.386 4.700 -4.431 1.00 88.25 84 GLU A C 1
ATOM 607 O O . GLU A 1 84 ? 13.335 4.794 -5.070 1.00 88.25 84 GLU A O 1
ATOM 612 N N . LYS A 1 85 ? 14.410 4.277 -3.165 1.00 91.06 85 LYS A N 1
ATOM 613 C CA . LYS A 1 85 ? 13.188 3.960 -2.428 1.00 91.06 85 LYS A CA 1
ATOM 614 C C . LYS A 1 85 ? 12.750 5.176 -1.620 1.00 91.06 85 LYS A C 1
ATOM 616 O O . LYS A 1 85 ? 13.497 5.666 -0.777 1.00 91.06 85 LYS A O 1
ATOM 621 N N . HIS A 1 86 ? 11.541 5.650 -1.878 1.00 94.31 86 HIS A N 1
ATOM 622 C CA . HIS A 1 86 ? 10.891 6.703 -1.110 1.00 94.31 86 HIS A CA 1
ATOM 623 C C . HIS A 1 86 ? 9.898 6.083 -0.125 1.00 94.31 86 HIS A C 1
ATOM 625 O O . HIS A 1 86 ? 8.928 5.472 -0.560 1.00 94.31 86 HIS A O 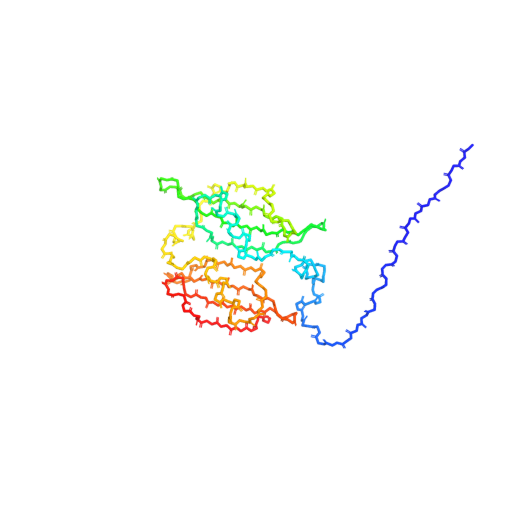1
ATOM 631 N N . GLU A 1 87 ? 10.097 6.270 1.179 1.00 97.06 87 GLU A N 1
ATOM 632 C CA . GLU A 1 87 ? 9.070 6.006 2.193 1.00 97.06 87 GLU A CA 1
ATOM 633 C C . GLU A 1 87 ? 8.176 7.251 2.302 1.00 97.06 87 GLU A C 1
ATOM 635 O O . GLU A 1 87 ? 8.551 8.263 2.908 1.00 97.06 87 GLU A O 1
ATOM 640 N N . VAL A 1 88 ? 6.983 7.187 1.712 1.00 98.44 88 VAL A N 1
ATOM 641 C CA . VAL A 1 88 ? 5.968 8.241 1.800 1.00 98.44 88 VAL A CA 1
ATOM 642 C C . VAL A 1 88 ? 5.019 7.929 2.953 1.00 98.44 88 VAL A C 1
ATOM 644 O O . VAL A 1 88 ? 4.386 6.875 2.996 1.00 98.44 88 VAL A O 1
ATOM 647 N N . VAL A 1 89 ? 4.887 8.862 3.892 1.00 98.56 89 VAL A N 1
ATOM 648 C CA . VAL A 1 89 ? 3.971 8.746 5.031 1.00 98.56 89 VAL A CA 1
ATOM 649 C C . VAL A 1 89 ? 2.700 9.526 4.725 1.00 98.56 89 VAL A C 1
ATOM 651 O O . VAL A 1 89 ? 2.760 10.737 4.521 1.00 98.56 89 VAL A O 1
ATOM 654 N N . VAL A 1 90 ? 1.553 8.851 4.726 1.00 98.81 90 VAL A N 1
ATOM 655 C CA . VAL A 1 90 ? 0.237 9.431 4.426 1.00 98.81 90 VAL A CA 1
ATOM 656 C C . VAL A 1 90 ? -0.657 9.349 5.661 1.00 98.81 90 VAL A C 1
ATOM 658 O O . VAL A 1 90 ? -0.844 8.270 6.225 1.00 98.81 90 VAL A O 1
ATOM 661 N N . ASP A 1 91 ? -1.221 10.473 6.094 1.00 98.56 91 ASP A N 1
ATOM 662 C CA . ASP A 1 91 ? -2.145 10.517 7.227 1.00 98.56 91 ASP A CA 1
ATOM 663 C C . ASP A 1 91 ? -3.389 9.665 6.945 1.00 98.56 91 ASP A C 1
ATOM 665 O O . ASP A 1 91 ? -4.061 9.836 5.928 1.00 98.56 91 ASP A O 1
ATOM 669 N N . ALA A 1 92 ? -3.726 8.742 7.848 1.00 98.25 92 ALA A N 1
ATOM 670 C CA . ALA A 1 92 ? -4.815 7.797 7.603 1.00 98.25 92 ALA A CA 1
ATOM 671 C C . ALA A 1 92 ? -6.221 8.412 7.768 1.00 98.25 92 ALA A C 1
ATOM 673 O O . ALA A 1 92 ? -7.213 7.763 7.431 1.00 98.25 92 ALA A O 1
ATOM 674 N N . LYS A 1 93 ? -6.328 9.631 8.311 1.00 97.38 93 LYS A N 1
ATOM 675 C CA . LYS A 1 93 ? -7.582 10.366 8.530 1.00 97.38 93 LYS A CA 1
ATOM 676 C C . LYS A 1 93 ? -7.822 11.419 7.453 1.00 97.38 93 LYS A C 1
ATOM 678 O O . LYS A 1 93 ? -8.975 11.645 7.102 1.00 97.38 93 LYS A O 1
ATOM 683 N N . THR A 1 94 ? -6.770 12.062 6.949 1.00 98.12 94 THR A N 1
ATOM 684 C CA . THR A 1 94 ? -6.896 13.153 5.967 1.00 98.12 94 THR A CA 1
ATOM 685 C C . THR A 1 94 ? -6.438 12.770 4.564 1.00 98.12 94 THR A C 1
ATOM 687 O O . THR A 1 94 ? -6.893 13.380 3.600 1.00 98.12 94 THR A O 1
ATOM 690 N N . GLY A 1 95 ? -5.572 11.762 4.416 1.00 98.19 95 GLY A N 1
ATOM 691 C CA . GLY A 1 95 ? -4.937 11.447 3.134 1.00 98.19 95 GLY A CA 1
ATOM 692 C C . GLY A 1 95 ? -3.804 12.388 2.747 1.00 98.19 95 GLY A C 1
ATOM 693 O O . GLY A 1 95 ? -3.286 12.281 1.638 1.00 98.19 95 GLY A O 1
ATOM 694 N N . GLU A 1 96 ? -3.398 13.294 3.634 1.00 98.38 96 GLU A N 1
ATOM 695 C CA . GLU A 1 96 ? -2.302 14.223 3.381 1.00 98.38 96 GLU A CA 1
ATOM 696 C C . GLU A 1 96 ? -0.941 13.537 3.524 1.00 98.38 96 GLU A C 1
ATOM 698 O O . GLU A 1 96 ? -0.741 12.670 4.376 1.00 98.38 96 GLU A O 1
ATOM 703 N N . VAL A 1 97 ? 0.026 13.956 2.707 1.00 98.56 97 VAL A N 1
ATOM 704 C CA . VAL A 1 97 ? 1.416 13.507 2.840 1.00 98.56 97 VAL A CA 1
ATOM 705 C C . VAL A 1 97 ? 2.057 14.216 4.033 1.00 98.56 97 VAL A C 1
ATOM 707 O O . VAL A 1 97 ? 2.204 15.436 4.032 1.00 98.56 97 VAL A O 1
ATOM 710 N N . LEU A 1 98 ? 2.466 13.439 5.033 1.00 98.00 98 LEU A N 1
ATOM 711 C CA . LEU A 1 98 ? 3.135 13.904 6.248 1.00 98.00 98 LEU A CA 1
ATOM 712 C C . LEU A 1 98 ? 4.662 13.926 6.105 1.00 98.00 98 LEU A C 1
ATOM 714 O O . LEU A 1 98 ? 5.323 14.768 6.712 1.00 98.00 98 LEU A O 1
ATOM 718 N N . ALA A 1 99 ? 5.227 12.992 5.337 1.00 97.00 99 ALA A N 1
ATOM 719 C CA . ALA A 1 99 ? 6.664 12.895 5.087 1.00 97.00 99 ALA A CA 1
ATOM 720 C C . ALA A 1 99 ? 6.962 12.147 3.777 1.00 97.00 99 ALA A C 1
ATOM 722 O O . ALA A 1 99 ? 6.141 11.366 3.299 1.00 97.00 99 ALA A O 1
ATOM 723 N N . ASP A 1 100 ? 8.152 12.384 3.232 1.00 96.06 100 ASP A N 1
ATOM 724 C CA . ASP A 1 100 ? 8.745 11.699 2.078 1.00 96.06 100 ASP A CA 1
ATOM 725 C C . ASP A 1 100 ? 10.244 11.568 2.374 1.00 96.06 100 ASP A C 1
ATOM 727 O O . ASP A 1 100 ? 10.968 12.568 2.379 1.00 96.06 100 ASP A O 1
ATOM 731 N N . ASN A 1 101 ? 10.675 10.359 2.735 1.00 94.62 101 ASN A N 1
ATOM 732 C CA . ASN A 1 101 ? 12.056 10.066 3.108 1.00 94.62 101 ASN A CA 1
ATOM 733 C C . ASN A 1 101 ? 12.697 9.169 2.051 1.00 94.62 101 ASN A C 1
ATOM 735 O O . ASN A 1 101 ? 12.115 8.164 1.659 1.00 94.62 101 ASN A O 1
ATOM 739 N N . ILE A 1 102 ? 13.924 9.486 1.644 1.00 90.50 102 ILE A N 1
ATOM 740 C CA . ILE A 1 102 ? 14.680 8.659 0.699 1.00 90.50 102 ILE A CA 1
ATOM 741 C C . ILE A 1 102 ? 15.543 7.670 1.482 1.00 90.50 102 ILE A C 1
ATOM 743 O O . ILE A 1 102 ? 16.414 8.072 2.259 1.00 90.50 102 ILE A O 1
ATOM 747 N N . GLU A 1 103 ? 15.342 6.379 1.241 1.00 81.00 103 GLU A N 1
ATOM 748 C CA . GLU A 1 103 ? 16.229 5.318 1.703 1.00 81.00 103 GLU A CA 1
ATOM 749 C C . GLU A 1 103 ? 17.244 4.992 0.600 1.00 81.00 103 GLU A C 1
ATOM 751 O O . GLU A 1 103 ? 16.909 4.513 -0.481 1.00 81.00 103 GLU A O 1
ATOM 756 N N . THR A 1 104 ? 18.519 5.279 0.867 1.00 65.38 104 THR A N 1
ATOM 757 C CA . THR A 1 104 ? 19.615 5.162 -0.112 1.00 65.38 104 THR A CA 1
ATOM 758 C C . THR A 1 104 ? 20.227 3.761 -0.204 1.00 65.38 104 THR A C 1
ATOM 760 O O . THR A 1 104 ? 21.178 3.556 -0.958 1.00 65.38 104 THR A O 1
ATOM 763 N N . GLN A 1 105 ? 19.711 2.776 0.538 1.00 60.38 105 GLN A N 1
ATOM 764 C CA . GLN A 1 105 ? 20.190 1.395 0.452 1.00 60.38 105 GLN A CA 1
ATOM 765 C C . GLN A 1 105 ? 19.319 0.582 -0.507 1.00 60.38 105 GLN A C 1
ATOM 767 O O . GLN A 1 105 ? 18.176 0.270 -0.200 1.00 60.38 105 GLN A O 1
ATOM 772 N N . SER A 1 106 ? 19.881 0.197 -1.655 1.00 53.75 106 SER A N 1
ATOM 773 C CA . SER A 1 106 ? 19.218 -0.730 -2.574 1.00 53.75 106 SER A CA 1
ATOM 774 C C . SER A 1 106 ? 19.205 -2.150 -1.999 1.00 53.75 106 SER A C 1
ATOM 776 O O . SER A 1 106 ? 20.257 -2.769 -1.801 1.00 53.75 106 SER A O 1
ATOM 778 N N . HIS A 1 107 ? 18.019 -2.714 -1.806 1.00 60.69 107 HIS A N 1
ATOM 779 C CA . HIS A 1 107 ? 17.829 -4.126 -1.507 1.00 60.69 107 HIS A CA 1
ATOM 780 C C . HIS A 1 107 ? 17.706 -4.941 -2.807 1.00 60.69 107 HIS A C 1
ATOM 782 O O . HIS A 1 107 ? 17.295 -4.450 -3.856 1.00 60.69 107 HIS A O 1
ATOM 788 N N . LYS A 1 108 ? 18.047 -6.241 -2.769 1.00 59.31 108 LYS A N 1
ATOM 789 C CA . LYS A 1 108 ? 17.901 -7.138 -3.942 1.00 59.31 108 LYS A CA 1
ATOM 790 C C . LYS A 1 108 ? 16.458 -7.199 -4.476 1.00 59.31 108 LYS A C 1
ATOM 792 O O . LYS A 1 108 ? 16.274 -7.451 -5.663 1.00 59.31 108 LYS A O 1
ATOM 797 N N . LYS A 1 109 ? 15.470 -6.975 -3.603 1.00 60.09 109 LYS A N 1
ATOM 798 C CA . LYS A 1 109 ? 14.030 -6.923 -3.900 1.00 60.09 109 LYS A CA 1
ATOM 799 C C . LYS A 1 109 ? 13.675 -5.770 -4.848 1.00 60.09 109 LYS A C 1
ATOM 801 O O . LYS A 1 109 ? 12.903 -5.966 -5.782 1.00 60.09 109 LYS A O 1
ATOM 806 N N . ASP A 1 110 ? 14.337 -4.629 -4.690 1.00 66.75 110 ASP A N 1
ATOM 807 C CA . ASP A 1 110 ? 14.048 -3.406 -5.444 1.00 66.75 110 ASP A CA 1
ATOM 808 C C . ASP A 1 110 ? 14.321 -3.582 -6.940 1.00 66.75 110 ASP A C 1
ATOM 810 O O . ASP A 1 110 ? 13.516 -3.177 -7.774 1.00 66.75 110 ASP A O 1
ATOM 814 N N . LYS A 1 111 ? 15.401 -4.289 -7.298 1.00 66.25 111 LYS A N 1
ATOM 815 C CA . LYS A 1 111 ? 15.728 -4.574 -8.706 1.00 66.25 111 LYS A CA 1
ATOM 816 C C . LYS A 1 111 ? 14.682 -5.442 -9.406 1.00 66.25 111 LYS A C 1
ATOM 818 O O . LYS A 1 111 ? 14.419 -5.227 -10.583 1.00 66.25 111 LYS A O 1
ATOM 823 N N . ALA A 1 112 ? 14.094 -6.406 -8.698 1.00 68.50 112 ALA A N 1
ATOM 824 C CA . ALA A 1 112 ? 13.103 -7.310 -9.277 1.00 68.50 112 ALA A CA 1
ATOM 825 C C . ALA A 1 112 ? 11.729 -6.634 -9.431 1.00 68.50 112 ALA A C 1
ATOM 827 O O . ALA A 1 112 ? 10.966 -6.992 -10.319 1.00 68.50 112 ALA A O 1
ATOM 828 N N . SER A 1 113 ? 11.419 -5.613 -8.626 1.00 73.81 113 SER A N 1
ATOM 829 C CA . SER A 1 113 ? 10.118 -4.925 -8.664 1.00 73.81 113 SER A CA 1
ATOM 830 C C . SER A 1 113 ? 9.741 -4.318 -10.026 1.00 73.81 113 SER A C 1
ATOM 832 O O . SER A 1 113 ? 8.556 -4.190 -10.337 1.00 73.81 113 SER A O 1
ATOM 834 N N . ALA A 1 114 ? 10.729 -4.000 -10.871 1.00 75.31 114 ALA A N 1
ATOM 835 C CA . ALA A 1 114 ? 10.508 -3.507 -12.228 1.00 75.31 114 ALA A CA 1
ATOM 836 C C . ALA A 1 114 ? 9.800 -4.536 -13.133 1.00 75.31 114 ALA A C 1
ATOM 838 O O . ALA A 1 114 ? 9.139 -4.150 -14.097 1.00 75.31 114 ALA A O 1
ATOM 839 N N . GLU A 1 115 ? 9.908 -5.827 -12.812 1.00 83.69 115 GLU A N 1
ATOM 840 C CA . GLU A 1 115 ? 9.329 -6.934 -13.580 1.00 83.69 115 GLU A CA 1
ATOM 841 C C . GLU A 1 115 ? 7.862 -7.223 -13.206 1.00 83.69 115 GLU A C 1
ATOM 843 O O . GLU A 1 115 ? 7.179 -7.961 -13.921 1.00 83.69 115 GLU A O 1
ATOM 848 N N . ALA A 1 116 ? 7.349 -6.632 -12.118 1.00 91.31 116 ALA A N 1
ATOM 849 C CA . ALA A 1 116 ? 5.946 -6.763 -11.734 1.00 91.31 116 ALA A CA 1
ATOM 850 C C . ALA A 1 116 ? 5.032 -6.078 -12.768 1.00 91.31 116 ALA A C 1
ATOM 852 O O . ALA A 1 116 ? 5.176 -4.887 -13.073 1.00 91.31 116 ALA A O 1
ATOM 853 N N . LYS A 1 117 ? 4.077 -6.846 -13.308 1.00 95.19 117 LYS A N 1
ATOM 854 C CA . LYS A 1 117 ? 3.079 -6.374 -14.286 1.00 95.19 117 LYS A CA 1
ATOM 855 C C . LYS A 1 117 ? 1.799 -5.900 -13.614 1.00 95.19 117 LYS A C 1
ATOM 857 O O . LYS A 1 117 ? 1.144 -4.995 -14.121 1.00 95.19 117 LYS A O 1
ATOM 862 N N . VAL A 1 118 ? 1.463 -6.519 -12.490 1.00 97.56 118 VAL A N 1
ATOM 863 C CA . VAL A 1 118 ? 0.386 -6.100 -11.598 1.00 97.56 118 VAL A CA 1
ATOM 864 C C . VAL A 1 118 ? 0.946 -5.050 -10.649 1.00 97.56 118 VAL A C 1
ATOM 866 O O . VAL A 1 118 ? 2.056 -5.214 -10.151 1.00 97.56 118 VAL A O 1
ATOM 869 N N . SER A 1 119 ? 0.212 -3.965 -10.418 1.00 97.19 119 SER A N 1
ATOM 870 C CA . SER A 1 119 ? 0.586 -2.955 -9.428 1.00 97.19 119 SER A CA 1
ATOM 871 C C . SER A 1 119 ? 0.187 -3.377 -8.011 1.00 97.19 119 SER A C 1
ATOM 873 O O . SER A 1 119 ? -0.710 -4.199 -7.816 1.00 97.19 119 SER A O 1
ATOM 875 N N . LEU A 1 120 ? 0.805 -2.758 -7.001 1.00 98.00 120 LEU A N 1
ATOM 876 C CA . LEU A 1 120 ? 0.408 -2.949 -5.604 1.00 98.00 120 LEU A CA 1
ATOM 877 C C . LEU A 1 120 ? -1.074 -2.592 -5.384 1.00 98.00 120 LEU A C 1
ATOM 879 O O . LEU A 1 120 ? -1.784 -3.323 -4.705 1.00 98.00 120 LEU A O 1
ATOM 883 N N . GLU A 1 121 ? -1.559 -1.516 -6.010 1.00 98.00 121 GLU A N 1
ATOM 884 C CA . GLU A 1 121 ? -2.968 -1.100 -5.958 1.00 98.00 121 GLU A CA 1
ATOM 885 C C . GLU A 1 121 ? -3.910 -2.167 -6.540 1.00 98.00 121 GLU A C 1
ATOM 887 O O . GLU A 1 121 ? -4.891 -2.540 -5.902 1.00 98.00 121 GLU A O 1
ATOM 892 N N . GLN A 1 122 ? -3.565 -2.756 -7.689 1.00 98.50 122 GLN A N 1
ATOM 893 C CA . GLN A 1 122 ? -4.346 -3.854 -8.267 1.00 98.50 122 G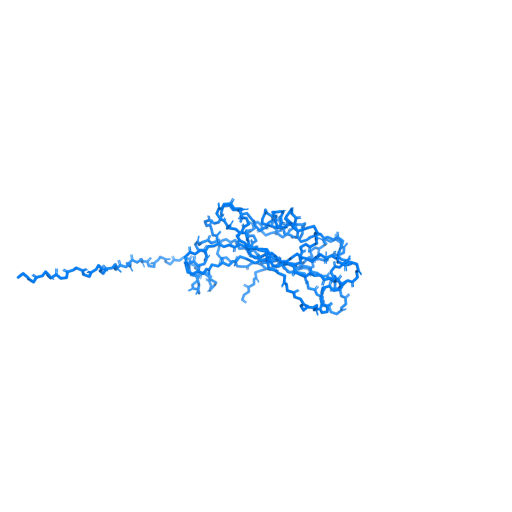LN A CA 1
ATOM 894 C C . GLN A 1 122 ? -4.363 -5.087 -7.353 1.00 98.50 122 GLN A C 1
ATOM 896 O O . GLN A 1 122 ? -5.400 -5.729 -7.198 1.00 98.50 122 GLN A O 1
ATOM 901 N N . ALA A 1 123 ? -3.234 -5.423 -6.723 1.00 98.62 123 ALA A N 1
ATOM 902 C CA . ALA A 1 123 ? -3.171 -6.530 -5.772 1.00 98.62 123 ALA A CA 1
ATOM 903 C C . ALA A 1 123 ? -4.032 -6.275 -4.520 1.00 98.62 123 ALA A C 1
ATOM 905 O O . ALA A 1 123 ? -4.689 -7.199 -4.031 1.00 98.62 123 ALA A O 1
ATOM 906 N N . ILE A 1 124 ? -4.071 -5.028 -4.034 1.00 98.75 124 ILE A N 1
ATOM 907 C CA . ILE A 1 124 ? -4.955 -4.585 -2.946 1.00 98.75 124 ILE A CA 1
ATOM 908 C C . ILE A 1 124 ? -6.419 -4.798 -3.340 1.00 98.75 124 ILE A C 1
ATOM 910 O O . ILE A 1 124 ? -7.156 -5.435 -2.586 1.00 98.75 124 ILE A O 1
ATOM 914 N N . ASP A 1 125 ? -6.826 -4.351 -4.529 1.00 98.56 125 ASP A N 1
ATOM 915 C CA . ASP A 1 125 ? -8.199 -4.517 -5.017 1.00 98.56 125 ASP A CA 1
ATOM 916 C C . ASP A 1 125 ? -8.592 -5.993 -5.152 1.00 98.56 125 ASP A C 1
ATOM 918 O O . ASP A 1 125 ? -9.670 -6.395 -4.707 1.00 98.56 125 ASP A O 1
ATOM 922 N N . ILE A 1 126 ? -7.704 -6.829 -5.703 1.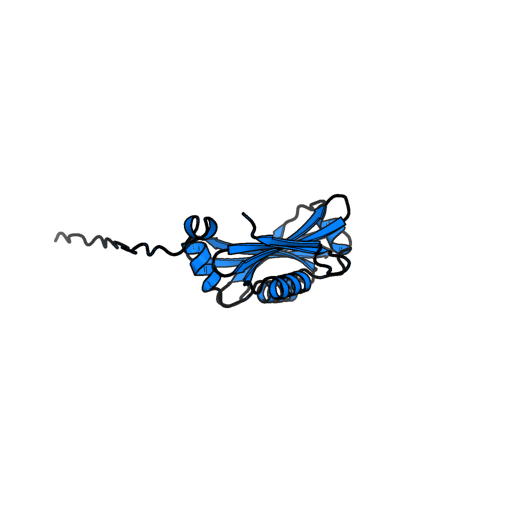00 98.69 126 ILE A N 1
ATOM 923 C CA . ILE A 1 126 ? -7.912 -8.281 -5.818 1.00 98.69 126 ILE A CA 1
ATOM 924 C C . ILE A 1 126 ? -8.122 -8.907 -4.434 1.00 98.69 126 ILE A C 1
ATOM 926 O O . ILE A 1 126 ? -9.058 -9.686 -4.234 1.00 98.69 126 ILE A O 1
ATOM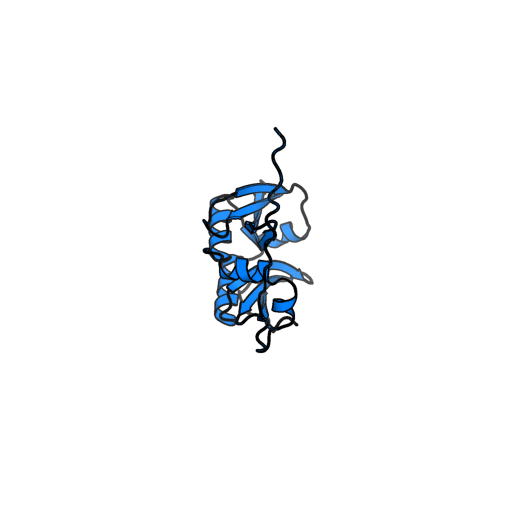 930 N N . ALA A 1 127 ? -7.279 -8.564 -3.457 1.00 98.38 127 ALA A N 1
ATOM 931 C CA . ALA A 1 127 ? -7.400 -9.083 -2.100 1.00 98.38 127 ALA A CA 1
ATOM 932 C C . ALA A 1 127 ? -8.693 -8.613 -1.419 1.00 98.38 127 ALA A C 1
ATOM 934 O O . ALA A 1 127 ? -9.381 -9.426 -0.798 1.00 98.38 127 ALA A O 1
ATOM 935 N N . MET A 1 128 ? -9.066 -7.340 -1.582 1.00 98.00 128 MET A N 1
ATOM 936 C CA . MET A 1 128 ? -10.319 -6.788 -1.061 1.00 98.00 128 MET A CA 1
ATOM 937 C C . MET A 1 128 ? -11.538 -7.498 -1.652 1.00 98.00 128 MET A C 1
ATOM 939 O O . MET A 1 128 ? -12.435 -7.888 -0.909 1.00 98.00 128 MET A O 1
ATOM 943 N N . GLN A 1 129 ? -11.563 -7.730 -2.966 1.00 97.94 129 GLN A N 1
ATOM 944 C CA . GLN A 1 129 ? -12.635 -8.487 -3.621 1.00 97.94 129 GLN A CA 1
ATOM 945 C C . GLN A 1 129 ? -12.680 -9.941 -3.138 1.00 97.94 129 GLN A C 1
ATOM 947 O O . GLN A 1 129 ? -13.758 -10.514 -2.979 1.00 97.94 129 GLN A O 1
ATOM 952 N N . LYS A 1 130 ? -11.514 -10.543 -2.869 1.00 97.88 130 LYS A N 1
ATOM 953 C CA . LYS A 1 130 ? -11.411 -11.934 -2.425 1.00 97.88 130 LYS A CA 1
ATOM 954 C C . LYS A 1 130 ? -11.880 -12.143 -0.985 1.00 97.88 130 LYS A C 1
ATOM 956 O O . LYS A 1 130 ? -12.532 -13.151 -0.711 1.00 97.88 130 LYS A O 1
ATOM 961 N N . THR A 1 131 ? -11.528 -11.245 -0.066 1.00 96.94 131 THR A N 1
ATOM 962 C CA . THR A 1 131 ? -11.793 -11.419 1.375 1.00 96.94 131 THR A CA 1
ATOM 963 C C . THR A 1 131 ? -13.008 -10.621 1.854 1.00 96.94 131 THR A C 1
ATOM 965 O O . THR A 1 131 ? -13.682 -11.018 2.811 1.00 96.94 131 THR A O 1
ATOM 968 N N . GLY A 1 132 ? -13.322 -9.506 1.190 1.00 96.75 132 GLY A N 1
ATOM 969 C CA . GLY A 1 132 ? -14.252 -8.482 1.670 1.00 96.75 132 GLY A CA 1
ATOM 970 C C . GLY A 1 132 ? -13.722 -7.706 2.881 1.00 96.75 132 GLY A C 1
ATOM 971 O O . GLY A 1 132 ? -14.513 -7.089 3.589 1.00 96.75 132 GLY A O 1
ATOM 972 N N . GLY A 1 133 ? -12.423 -7.811 3.179 1.00 96.00 133 GLY A N 1
ATOM 973 C CA . GLY A 1 133 ? -11.766 -7.139 4.298 1.00 96.00 133 GLY A CA 1
ATOM 974 C C . GLY A 1 133 ? -11.070 -5.842 3.895 1.00 96.00 133 GLY A C 1
ATOM 975 O O . GLY A 1 133 ? -10.746 -5.627 2.728 1.00 96.00 133 GLY A O 1
ATOM 976 N N . LYS A 1 134 ? -10.793 -4.987 4.884 1.00 97.31 134 LYS A N 1
ATOM 977 C CA . LYS A 1 134 ? -9.994 -3.767 4.701 1.00 97.31 134 LYS A CA 1
ATOM 978 C C . LYS A 1 134 ? -8.511 -4.129 4.754 1.00 97.31 134 LYS A C 1
ATOM 980 O O . LYS A 1 134 ? -8.077 -4.755 5.719 1.00 97.31 134 LYS A O 1
ATOM 985 N N . VAL A 1 135 ? -7.738 -3.750 3.738 1.00 98.38 135 VAL A N 1
ATOM 986 C CA . VAL A 1 135 ? -6.297 -4.049 3.670 1.00 98.38 135 VAL A CA 1
ATOM 987 C C . VAL A 1 135 ? -5.517 -3.183 4.652 1.00 98.38 135 VAL A C 1
ATOM 989 O O . VAL A 1 135 ? -5.621 -1.957 4.612 1.00 98.38 135 VAL A O 1
ATOM 992 N N . ASN A 1 136 ? -4.758 -3.827 5.541 1.00 96.81 136 ASN A N 1
ATOM 993 C CA . ASN A 1 136 ? -3.880 -3.157 6.502 1.00 96.81 136 ASN A CA 1
ATOM 994 C C . ASN A 1 136 ? -2.421 -3.147 6.048 1.00 96.81 136 ASN A C 1
ATOM 996 O O . ASN A 1 136 ? -1.692 -2.248 6.455 1.00 96.81 136 ASN A O 1
ATOM 1000 N N . ALA A 1 137 ? -2.005 -4.122 5.240 1.00 98.44 137 ALA A N 1
ATOM 1001 C CA . ALA A 1 137 ? -0.668 -4.166 4.672 1.00 98.44 137 ALA A CA 1
ATOM 1002 C C . ALA A 1 137 ? -0.664 -4.895 3.325 1.00 98.44 137 ALA A C 1
ATOM 1004 O O . ALA A 1 137 ? -1.452 -5.816 3.108 1.00 98.44 137 ALA A O 1
ATOM 1005 N N . ALA A 1 138 ? 0.225 -4.499 2.425 1.00 98.56 138 ALA A N 1
ATOM 1006 C CA . ALA A 1 138 ? 0.518 -5.231 1.204 1.00 98.56 138 ALA A CA 1
ATOM 1007 C C . ALA A 1 138 ? 1.993 -5.060 0.856 1.00 98.56 138 ALA A C 1
ATOM 1009 O O . ALA A 1 138 ? 2.499 -3.944 0.926 1.00 98.56 138 ALA A O 1
ATOM 1010 N N . ASP A 1 139 ? 2.656 -6.141 0.460 1.00 97.44 139 ASP A N 1
ATOM 1011 C CA . ASP A 1 139 ? 4.089 -6.126 0.181 1.00 97.44 139 ASP A CA 1
ATOM 1012 C C . ASP A 1 139 ? 4.457 -6.989 -1.036 1.00 97.44 139 ASP A C 1
ATOM 1014 O O . ASP A 1 139 ? 3.936 -8.094 -1.214 1.00 97.44 139 ASP A O 1
ATOM 1018 N N . LEU A 1 140 ? 5.340 -6.479 -1.897 1.00 95.25 140 LEU A N 1
ATOM 1019 C CA . LEU A 1 140 ? 5.877 -7.190 -3.054 1.00 95.25 140 LEU A CA 1
ATOM 1020 C C . LEU A 1 140 ? 7.053 -8.077 -2.647 1.00 95.25 140 LEU A C 1
ATOM 1022 O O . LEU A 1 140 ? 8.141 -7.600 -2.362 1.00 95.25 140 LEU A O 1
ATOM 1026 N N . GLU A 1 141 ? 6.897 -9.385 -2.746 1.00 91.69 141 GLU A N 1
ATOM 1027 C CA . GLU A 1 141 ? 7.906 -10.348 -2.324 1.00 91.69 141 GLU A CA 1
ATOM 1028 C C . GLU A 1 141 ? 8.498 -11.125 -3.503 1.00 91.69 141 GLU A C 1
ATOM 1030 O O . GLU A 1 141 ? 7.794 -11.553 -4.421 1.00 91.69 141 GLU A O 1
ATOM 1035 N N . ALA A 1 142 ? 9.805 -11.396 -3.439 1.00 88.62 142 ALA A N 1
ATOM 1036 C CA . ALA A 1 142 ? 10.497 -12.284 -4.370 1.00 88.62 142 ALA A CA 1
ATOM 1037 C C . ALA A 1 142 ? 10.778 -13.632 -3.692 1.00 88.62 142 ALA A C 1
ATOM 1039 O O . ALA A 1 142 ? 11.667 -13.748 -2.847 1.00 88.62 142 ALA A O 1
ATOM 1040 N N . LYS A 1 143 ? 10.055 -14.691 -4.078 1.00 81.56 143 LYS A N 1
ATOM 1041 C CA . LYS A 1 143 ? 10.269 -16.043 -3.537 1.00 81.56 143 LYS A CA 1
ATOM 1042 C C . LYS A 1 143 ? 10.670 -17.011 -4.638 1.00 81.56 143 LYS A C 1
ATOM 1044 O O . LYS A 1 143 ? 9.905 -17.261 -5.560 1.00 81.56 143 LYS A O 1
ATOM 1049 N N . LYS A 1 144 ? 11.865 -17.601 -4.508 1.00 82.12 144 LYS A N 1
ATOM 1050 C CA . LYS A 1 144 ? 12.435 -18.559 -5.480 1.00 82.12 144 LYS A CA 1
ATOM 1051 C C . LYS A 1 144 ? 12.445 -18.027 -6.928 1.00 82.12 144 LYS A C 1
ATOM 1053 O O . LYS A 1 144 ? 12.259 -18.795 -7.862 1.00 82.12 144 LYS A O 1
ATOM 1058 N N . GLY A 1 145 ? 12.654 -16.720 -7.102 1.00 79.81 145 GLY A N 1
ATOM 1059 C CA . GLY A 1 145 ? 12.696 -16.073 -8.418 1.00 79.81 145 GLY A CA 1
ATOM 1060 C C . GLY A 1 145 ? 11.334 -15.697 -9.011 1.00 79.81 145 GLY A C 1
ATOM 1061 O O . GLY A 1 145 ? 11.312 -15.141 -10.099 1.00 79.81 145 GLY A O 1
ATOM 1062 N N . ALA A 1 146 ? 10.220 -15.952 -8.317 1.00 87.38 146 ALA A N 1
ATOM 1063 C CA . ALA A 1 146 ? 8.894 -15.480 -8.716 1.00 87.38 146 ALA A CA 1
ATOM 1064 C C . ALA A 1 146 ? 8.440 -14.312 -7.828 1.00 87.38 146 ALA A C 1
ATOM 1066 O O . ALA A 1 146 ? 8.597 -14.360 -6.600 1.00 87.38 146 ALA A O 1
ATOM 1067 N N . LEU A 1 147 ? 7.870 -13.283 -8.457 1.00 93.81 147 LEU A N 1
ATOM 1068 C CA . LEU A 1 147 ? 7.304 -12.118 -7.784 1.00 93.81 147 LEU A CA 1
ATOM 1069 C C . LEU A 1 147 ? 5.841 -12.347 -7.433 1.00 93.81 147 LEU A C 1
ATOM 1071 O O . LEU A 1 147 ? 5.056 -12.845 -8.239 1.00 93.81 147 LEU A O 1
ATOM 1075 N N . ARG A 1 148 ? 5.464 -11.941 -6.227 1.00 96.62 148 ARG A N 1
ATOM 1076 C CA . ARG A 1 148 ? 4.096 -12.054 -5.726 1.00 96.62 148 ARG A CA 1
ATOM 1077 C C . ARG A 1 148 ? 3.831 -10.991 -4.679 1.00 96.62 148 ARG A C 1
ATOM 1079 O O . ARG A 1 148 ? 4.722 -10.670 -3.903 1.00 96.62 148 ARG A O 1
ATOM 1086 N N . TYR A 1 149 ? 2.605 -10.510 -4.619 1.00 97.75 149 TYR A N 1
ATOM 1087 C CA . TYR A 1 149 ? 2.149 -9.671 -3.527 1.00 97.75 149 TYR A CA 1
ATOM 1088 C C . TYR A 1 149 ? 1.635 -10.534 -2.386 1.00 97.75 149 TYR A C 1
ATOM 1090 O O . TYR A 1 149 ? 0.895 -11.492 -2.606 1.00 97.75 149 TYR A O 1
ATOM 1098 N N . GLU A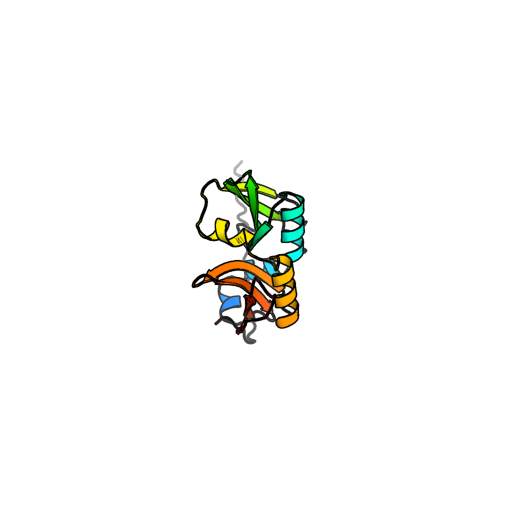 1 150 ? 2.012 -10.183 -1.170 1.00 97.94 150 GLU A N 1
ATOM 1099 C CA . GLU A 1 150 ? 1.387 -10.653 0.052 1.00 97.94 150 GLU A CA 1
ATOM 1100 C C . GLU A 1 150 ? 0.520 -9.528 0.607 1.00 97.94 150 GLU A C 1
ATOM 1102 O O . GLU A 1 150 ? 1.029 -8.473 0.963 1.00 97.94 150 GLU A O 1
ATOM 1107 N N . VAL A 1 151 ? -0.794 -9.738 0.646 1.00 98.69 151 VAL A N 1
ATOM 1108 C CA . VAL A 1 151 ? -1.767 -8.733 1.074 1.00 98.69 151 VAL A CA 1
ATOM 1109 C C . VAL A 1 151 ? -2.473 -9.206 2.338 1.00 98.69 151 VAL A C 1
ATOM 1111 O O . VAL A 1 151 ? -3.172 -10.224 2.329 1.00 98.69 151 VAL A O 1
ATOM 1114 N N . GLU A 1 152 ? -2.313 -8.451 3.419 1.00 98.25 152 GLU A N 1
ATOM 1115 C CA . GLU A 1 152 ? -3.028 -8.640 4.674 1.00 98.25 152 GLU A CA 1
ATOM 1116 C C . GLU A 1 152 ? -4.288 -7.769 4.713 1.00 98.25 152 GLU A C 1
ATOM 1118 O O . GLU A 1 152 ? -4.244 -6.549 4.538 1.00 98.25 152 GLU A O 1
ATOM 1123 N N . SER A 1 153 ? -5.431 -8.397 4.977 1.00 97.44 153 SER A N 1
ATOM 1124 C CA . SER A 1 153 ? -6.712 -7.713 5.162 1.00 97.44 153 SER A CA 1
ATOM 1125 C C . SER A 1 153 ? -7.389 -8.139 6.452 1.00 97.44 153 SER A C 1
ATOM 1127 O O . SER A 1 153 ? -7.223 -9.266 6.910 1.00 97.44 153 SER A O 1
ATOM 1129 N N . ILE A 1 154 ? -8.181 -7.245 7.034 1.00 94.19 154 ILE A N 1
ATOM 1130 C CA . ILE A 1 154 ? -8.928 -7.501 8.262 1.00 94.19 154 ILE A CA 1
ATOM 1131 C C . ILE A 1 154 ? -10.420 -7.505 7.947 1.00 94.19 154 ILE A C 1
ATOM 1133 O O . ILE A 1 154 ? -10.946 -6.570 7.340 1.00 94.19 154 ILE A O 1
ATOM 1137 N N . LYS A 1 155 ? -11.103 -8.558 8.395 1.00 92.88 155 LYS A N 1
ATOM 1138 C CA . LYS A 1 155 ? -12.560 -8.692 8.340 1.00 92.88 155 LYS A CA 1
ATOM 1139 C C . LYS A 1 155 ? -13.053 -9.371 9.607 1.00 92.88 155 LYS A C 1
ATOM 1141 O O . LYS A 1 155 ? -12.527 -10.417 9.982 1.00 92.88 155 LYS A O 1
ATOM 1146 N N . ASP A 1 156 ? -14.042 -8.772 10.265 1.00 89.88 156 ASP A N 1
ATOM 1147 C CA . ASP A 1 156 ? -14.634 -9.277 11.512 1.00 89.88 156 ASP A CA 1
ATOM 1148 C C . ASP A 1 156 ? -13.571 -9.593 12.585 1.00 89.88 156 ASP A C 1
ATOM 1150 O O . ASP A 1 156 ? -13.589 -10.640 13.234 1.00 89.88 156 ASP A O 1
ATOM 1154 N N . GLY A 1 157 ? -12.567 -8.716 12.702 1.00 86.50 157 GLY A N 1
ATOM 1155 C CA . GLY A 1 157 ? -11.440 -8.873 13.626 1.00 86.50 157 GLY A CA 1
ATOM 1156 C C . GLY A 1 157 ? -10.478 -10.020 13.293 1.00 86.50 157 GLY A C 1
ATOM 1157 O O . GLY A 1 157 ? -9.600 -10.318 14.097 1.00 86.50 157 GLY A O 1
ATOM 1158 N N . LYS A 1 158 ? -10.614 -10.689 12.144 1.00 90.12 158 LYS A N 1
ATOM 1159 C CA . LYS A 1 158 ? -9.693 -11.737 11.681 1.00 90.12 158 LYS A CA 1
ATOM 1160 C C . LYS A 1 158 ? -8.790 -11.193 10.587 1.00 90.12 158 LYS A C 1
ATOM 1162 O O . LYS A 1 158 ? -9.271 -10.524 9.671 1.00 90.12 158 LYS A O 1
ATOM 1167 N N . LYS A 1 159 ? -7.503 -11.524 10.668 1.00 92.75 159 LYS A N 1
ATOM 1168 C CA . LYS A 1 159 ? -6.547 -11.259 9.599 1.00 92.75 159 LYS A CA 1
ATOM 1169 C C . LYS A 1 159 ? -6.661 -12.349 8.534 1.00 92.75 159 LYS A C 1
ATOM 1171 O O . LYS A 1 159 ? -6.727 -13.536 8.844 1.00 92.75 159 LYS A O 1
ATOM 1176 N N . TYR A 1 160 ? -6.685 -11.931 7.281 1.00 96.38 160 TYR A N 1
ATOM 1177 C CA . TYR A 1 160 ? -6.606 -12.779 6.108 1.00 96.38 160 TYR A CA 1
ATOM 1178 C C . TYR A 1 160 ? -5.364 -12.409 5.327 1.00 96.38 160 TYR A C 1
ATOM 1180 O O . TYR A 1 160 ? -5.108 -11.229 5.092 1.00 96.38 160 TYR A O 1
ATOM 1188 N N . LYS A 1 161 ? -4.656 -13.425 4.858 1.00 98.31 161 LYS A N 1
ATOM 1189 C CA . LYS A 1 161 ? -3.516 -13.286 3.969 1.00 98.31 161 LYS A CA 1
ATOM 1190 C C . LYS A 1 161 ? -3.906 -13.770 2.584 1.00 98.31 161 LYS A C 1
ATOM 1192 O O . LYS A 1 161 ? -4.328 -14.915 2.418 1.00 98.31 161 LYS A O 1
ATOM 1197 N N . THR A 1 162 ? -3.762 -12.899 1.594 1.00 98.56 162 THR A N 1
ATOM 1198 C CA . THR A 1 162 ? -3.975 -13.207 0.179 1.00 98.56 162 THR A CA 1
ATOM 1199 C C . THR A 1 162 ? -2.664 -13.030 -0.569 1.00 98.56 162 THR A C 1
ATOM 1201 O O . THR A 1 162 ? -2.050 -11.973 -0.506 1.00 98.56 162 THR A O 1
ATOM 1204 N N . VAL A 1 163 ? -2.220 -14.078 -1.258 1.00 98.31 163 VAL A N 1
ATOM 1205 C CA . VAL A 1 163 ? -1.020 -14.055 -2.095 1.00 98.31 163 VAL A CA 1
ATOM 1206 C C . VAL A 1 163 ? -1.457 -13.962 -3.548 1.00 98.31 163 VAL A C 1
ATOM 1208 O O . VAL A 1 163 ? -2.194 -14.830 -4.018 1.00 98.31 163 VAL A O 1
ATOM 1211 N N . VAL A 1 164 ? -0.996 -12.927 -4.243 1.00 98.56 164 VAL A N 1
ATOM 1212 C CA . VAL A 1 164 ? -1.342 -12.625 -5.637 1.00 98.56 164 VAL A CA 1
ATOM 1213 C C . VAL A 1 164 ? -0.082 -12.714 -6.488 1.00 98.56 164 VAL A C 1
ATOM 1215 O O . VAL A 1 164 ? 0.945 -12.142 -6.135 1.00 98.56 164 VAL A O 1
ATOM 1218 N N . ASP A 1 165 ? -0.134 -13.434 -7.600 1.00 97.31 165 ASP A N 1
ATOM 1219 C CA . ASP A 1 165 ? 0.960 -13.482 -8.565 1.00 97.31 165 ASP A CA 1
ATOM 1220 C C . ASP A 1 165 ? 1.177 -12.097 -9.202 1.00 97.31 165 ASP A C 1
ATOM 1222 O O . ASP A 1 165 ? 0.248 -11.506 -9.755 1.00 97.31 165 ASP A O 1
ATOM 1226 N N . ALA A 1 166 ? 2.398 -11.559 -9.134 1.00 96.81 166 ALA A N 1
ATOM 1227 C CA . ALA A 1 166 ? 2.666 -10.187 -9.579 1.00 96.81 166 ALA A CA 1
ATOM 1228 C C . ALA A 1 166 ? 2.800 -10.051 -11.110 1.00 96.81 166 ALA A C 1
ATOM 1230 O O . ALA A 1 166 ? 2.902 -8.935 -11.625 1.00 96.81 166 ALA A O 1
ATOM 1231 N N . ALA A 1 167 ? 2.815 -11.162 -11.854 1.00 95.75 167 ALA A N 1
ATOM 1232 C CA . ALA A 1 167 ? 2.872 -11.157 -13.313 1.00 95.75 167 ALA A CA 1
ATOM 1233 C C . ALA A 1 167 ? 1.479 -11.260 -13.956 1.00 95.75 167 ALA A C 1
ATOM 1235 O O . ALA A 1 167 ? 1.264 -10.691 -15.026 1.00 95.75 167 ALA A O 1
ATOM 1236 N N . SER A 1 168 ? 0.553 -11.980 -13.322 1.00 97.19 168 SER A N 1
ATOM 1237 C CA . SER A 1 168 ? -0.763 -12.329 -13.876 1.00 97.19 168 SER A CA 1
ATOM 1238 C C . SER A 1 168 ? -1.951 -11.769 -13.092 1.00 97.19 168 SER A C 1
ATOM 1240 O O . SER A 1 168 ? -3.016 -11.573 -13.670 1.00 97.19 168 SER A O 1
ATOM 1242 N N . GLY A 1 169 ? -1.789 -11.505 -11.793 1.00 97.69 169 GLY A N 1
ATOM 1243 C CA . GLY A 1 169 ? -2.881 -11.108 -10.899 1.00 97.69 169 GLY A CA 1
ATOM 1244 C C . GLY A 1 169 ? -3.678 -12.292 -10.356 1.00 97.69 169 GLY A C 1
ATOM 1245 O O . GLY A 1 169 ? -4.677 -12.101 -9.665 1.00 97.69 169 GLY A O 1
ATOM 1246 N N . GLU A 1 170 ? -3.256 -13.525 -10.638 1.00 98.12 170 GLU A N 1
ATOM 1247 C CA . GLU A 1 170 ? -3.919 -14.715 -10.118 1.00 98.12 170 GLU A CA 1
ATOM 1248 C C . GLU A 1 170 ? -3.740 -14.839 -8.599 1.00 98.12 170 GLU A C 1
ATOM 1250 O O . GLU A 1 170 ? -2.657 -14.633 -8.047 1.00 98.12 170 GLU A O 1
ATOM 1255 N N . VAL A 1 171 ? -4.811 -15.220 -7.900 1.00 98.44 171 VAL A N 1
ATOM 1256 C CA . VAL A 1 171 ? -4.747 -15.518 -6.465 1.00 98.44 171 VAL A CA 1
ATOM 1257 C C . VAL A 1 171 ? -4.118 -16.897 -6.272 1.00 98.44 171 VAL A C 1
ATOM 1259 O O . VAL A 1 171 ? -4.765 -17.917 -6.499 1.00 98.44 171 VAL A O 1
ATOM 1262 N N . ILE A 1 172 ? -2.874 -16.922 -5.795 1.00 97.50 172 ILE A N 1
ATOM 1263 C CA . ILE A 1 172 ? -2.123 -18.149 -5.491 1.00 97.50 172 ILE A CA 1
ATOM 1264 C C . ILE A 1 172 ? -2.676 -18.819 -4.226 1.00 97.50 172 ILE A C 1
ATOM 1266 O O . ILE A 1 172 ? -2.810 -20.040 -4.158 1.00 97.50 172 ILE A O 1
ATOM 1270 N N . SER A 1 173 ? -2.987 -18.029 -3.198 1.00 97.38 173 SER A N 1
ATOM 1271 C CA . SER A 1 173 ? -3.573 -18.525 -1.949 1.00 97.38 173 SER A CA 1
ATOM 1272 C C . SER A 1 173 ? -4.346 -17.426 -1.237 1.00 97.38 173 SER A C 1
ATOM 1274 O O . SER A 1 173 ? -3.952 -16.265 -1.300 1.00 97.38 173 SER A O 1
ATOM 1276 N N . SER A 1 174 ? -5.403 -17.777 -0.510 1.00 97.25 174 SER A N 1
ATOM 1277 C CA . SER A 1 174 ? -6.113 -16.843 0.366 1.00 97.25 174 SER A CA 1
ATOM 1278 C C . SER A 1 174 ? -6.709 -17.597 1.551 1.00 97.25 174 SER A C 1
ATOM 1280 O O . SER A 1 174 ? -7.320 -18.649 1.358 1.00 97.25 174 SER A O 1
ATOM 1282 N N . GLY A 1 175 ? -6.513 -17.093 2.768 1.00 95.00 175 GLY A N 1
ATOM 1283 C CA . GLY A 1 175 ? -6.992 -17.742 3.987 1.00 95.00 175 GLY A CA 1
ATOM 1284 C C . GLY A 1 175 ? -6.796 -16.887 5.233 1.00 95.00 175 GLY A C 1
ATOM 1285 O O . GLY A 1 175 ? -6.165 -15.833 5.174 1.00 95.00 175 GLY A O 1
ATOM 1286 N N . VAL A 1 176 ? -7.363 -17.338 6.353 1.00 91.94 176 VAL A N 1
ATOM 1287 C CA . VAL A 1 176 ? -7.129 -16.727 7.669 1.00 91.94 176 VAL A CA 1
ATOM 1288 C C . VAL A 1 176 ? -5.665 -16.931 8.056 1.00 91.94 176 VAL A C 1
ATOM 1290 O O . VAL A 1 176 ? -5.143 -18.038 7.924 1.00 91.94 176 VAL A O 1
ATOM 1293 N N . ASP A 1 177 ? -5.027 -15.861 8.516 1.00 86.12 177 ASP A N 1
ATOM 1294 C CA . ASP A 1 177 ? -3.667 -15.873 9.050 1.00 86.12 177 ASP A CA 1
ATOM 1295 C C . ASP A 1 177 ? -3.756 -16.093 10.569 1.00 86.12 177 ASP A C 1
ATOM 1297 O O . ASP A 1 177 ? -4.314 -15.252 11.282 1.00 86.12 177 ASP A O 1
ATOM 1301 N N . TYR A 1 178 ? -3.334 -17.277 11.029 1.00 74.00 178 TYR A N 1
ATOM 1302 C CA . TYR A 1 178 ? -3.479 -17.756 12.413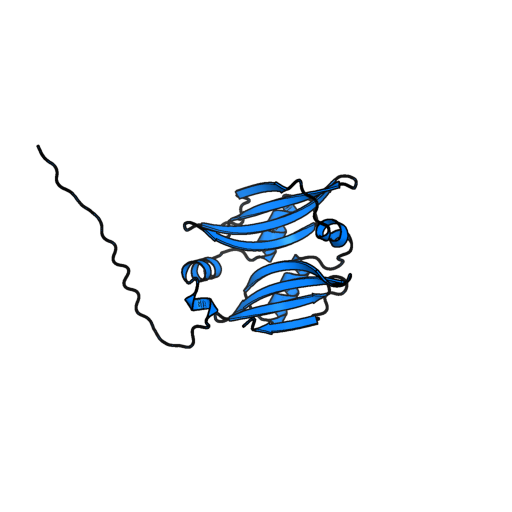 1.00 74.00 178 TYR A CA 1
ATOM 1303 C C . TYR A 1 178 ? -2.247 -17.474 13.270 1.00 74.00 178 TYR A C 1
ATOM 1305 O O . TYR A 1 178 ? -1.120 -17.623 12.749 1.00 74.00 178 TYR A O 1
#

Solvent-accessible surface area (backbone atoms only — not comparable to full-atom values): 10290 Å² total; per-residue (Å²): 141,85,87,80,86,85,83,87,83,83,81,84,85,78,84,88,80,93,75,83,75,40,77,66,47,75,73,45,55,68,51,49,54,48,57,72,64,33,68,50,53,56,52,56,46,47,52,48,43,40,70,73,42,84,40,49,56,47,34,38,39,65,45,65,58,97,93,44,51,29,32,42,28,35,28,42,24,80,54,91,89,47,66,39,37,30,44,25,31,24,33,21,69,77,61,45,77,77,46,77,42,78,47,90,74,77,52,81,65,62,73,54,56,78,70,46,67,43,49,56,54,56,50,48,52,52,41,29,73,72,69,70,20,56,55,48,30,36,38,66,42,78,57,97,88,43,55,26,34,45,33,34,23,40,46,96,60,38,46,30,40,29,33,26,35,18,71,78,60,49,74,76,44,73,46,76,60,129

Radius of gyration: 19.38 Å; Cα contacts (8 Å, |Δi|>4): 369; chains: 1; bounding box: 38×50×64 Å

pLDDT: mean 84.85, std 19.65, range [31.94, 98.81]

InterPro domains:
  IPR025711 PepSY domain [PF03413] (39-100)
  IPR025711 PepSY domain [PF03413] (117-173)

Mean predicted aligned error: 8.98 Å